Protein AF-A0A2N9LDK6-F1 (afdb_monomer)

Nearest PDB structures (foldseek):
  8har-assembly1_B  TM=2.856E-01  e=2.792E+00  Streptomyces sp. KO-3988
  1y56-assembly1_A  TM=2.013E-01  e=1.823E+00  Pyrococcus horikoshii OT3
  6rja-assembly1_C  TM=2.128E-01  e=5.797E+00  Streptococcus thermophilus LMD-9

Organism: NCBI:txid2043161

pLDDT: mean 90.01, std 16.66, range [31.41, 98.69]

InterPro domains:
  IPR024385 Domain of unknown function DUF3854 [PF12965] (132-214)
  IPR034154 Archaeal primase DnaG/twinkle-like, TOPRIM domain [cd01029] (130-208)

Structure (mmCIF, N/CA/C/O backbone):
data_AF-A0A2N9LDK6-F1
#
_entry.id   AF-A0A2N9LDK6-F1
#
loop_
_atom_site.group_PDB
_atom_site.id
_atom_site.type_symbol
_atom_site.label_atom_id
_atom_site.label_alt_id
_atom_site.label_comp_id
_atom_site.label_asym_id
_atom_site.label_entity_id
_atom_site.label_seq_id
_atom_site.pdbx_PDB_ins_code
_atom_site.Cartn_x
_atom_site.Cartn_y
_atom_site.Cartn_z
_atom_site.occupancy
_atom_site.B_iso_or_equiv
_atom_site.auth_seq_id
_atom_site.auth_comp_id
_atom_site.auth_asym_id
_atom_site.auth_atom_id
_atom_site.pdbx_PDB_model_num
ATOM 1 N N . MET A 1 1 ? 17.780 41.758 16.460 1.00 37.72 1 MET A N 1
ATOM 2 C CA . MET A 1 1 ? 16.776 40.902 17.123 1.00 37.72 1 MET A CA 1
ATOM 3 C C . MET A 1 1 ? 16.035 40.188 16.015 1.00 37.72 1 MET A C 1
ATOM 5 O O . MET A 1 1 ? 15.252 40.820 15.323 1.00 37.72 1 MET A O 1
ATOM 9 N N . THR A 1 2 ? 16.383 38.930 15.770 1.00 32.25 2 THR A N 1
ATOM 10 C CA . THR A 1 2 ? 15.867 38.157 14.637 1.00 32.25 2 THR A CA 1
ATOM 11 C C . THR A 1 2 ? 15.507 36.786 15.189 1.00 32.25 2 THR A C 1
ATOM 13 O O . THR A 1 2 ? 16.380 35.974 15.485 1.00 32.25 2 THR A O 1
ATOM 16 N N . THR A 1 3 ? 14.222 36.585 15.457 1.00 35.22 3 THR A N 1
ATOM 17 C CA . THR A 1 3 ? 13.638 35.328 15.925 1.00 35.22 3 THR A CA 1
ATOM 18 C C . THR A 1 3 ? 13.518 34.379 14.739 1.00 35.22 3 THR A C 1
ATOM 20 O O . THR A 1 3 ? 12.607 34.509 13.928 1.00 35.22 3 THR A O 1
ATOM 23 N N . GLY A 1 4 ? 14.468 33.453 14.614 1.00 32.66 4 GLY A N 1
ATOM 24 C CA . GLY A 1 4 ? 14.336 32.293 13.739 1.00 32.66 4 GLY A CA 1
ATOM 25 C C . GLY A 1 4 ? 13.512 31.219 14.441 1.00 32.66 4 GLY A C 1
ATOM 26 O O . GLY A 1 4 ? 13.947 30.670 15.453 1.00 32.66 4 GLY A O 1
ATOM 27 N N . GLU A 1 5 ? 12.328 30.925 13.907 1.00 39.16 5 GLU A N 1
ATOM 28 C CA . GLU A 1 5 ? 11.547 29.736 14.244 1.00 39.16 5 GLU A CA 1
ATOM 29 C C . GLU A 1 5 ? 12.314 28.485 13.804 1.00 39.16 5 GLU A C 1
ATOM 31 O O . GLU A 1 5 ? 12.210 28.005 12.678 1.00 39.16 5 GLU A O 1
ATOM 36 N N . GLN A 1 6 ? 13.117 27.939 14.713 1.00 36.94 6 GLN A N 1
ATOM 37 C CA . GLN A 1 6 ? 13.571 26.562 14.607 1.00 36.94 6 GLN A CA 1
ATOM 38 C C . GLN A 1 6 ? 12.411 25.653 15.008 1.00 36.94 6 GLN A C 1
ATOM 40 O O . GLN A 1 6 ? 12.122 25.461 16.192 1.00 36.94 6 GLN A O 1
ATOM 45 N N . GLN A 1 7 ? 11.757 25.077 14.000 1.00 36.47 7 GLN A N 1
ATOM 46 C CA . GLN A 1 7 ? 10.940 23.876 14.133 1.00 36.47 7 GLN A CA 1
ATOM 47 C C . GLN A 1 7 ? 11.765 22.814 14.872 1.00 36.47 7 GLN A C 1
ATOM 49 O O . GLN A 1 7 ? 12.668 22.185 14.315 1.00 36.47 7 GLN A O 1
ATOM 54 N N . ARG A 1 8 ? 11.483 22.649 16.169 1.00 31.94 8 ARG A N 1
ATOM 55 C CA . ARG A 1 8 ? 12.055 21.590 16.999 1.00 31.94 8 ARG A CA 1
ATOM 56 C C . ARG A 1 8 ? 11.583 20.250 16.442 1.00 31.94 8 ARG A C 1
ATOM 58 O O . ARG A 1 8 ? 10.492 19.788 16.769 1.00 31.94 8 ARG A O 1
ATOM 65 N N . ARG A 1 9 ? 12.418 19.615 15.617 1.00 36.25 9 ARG A N 1
ATOM 66 C CA . ARG A 1 9 ? 12.364 18.166 15.400 1.00 36.25 9 ARG A CA 1
ATOM 67 C C . ARG A 1 9 ? 12.480 17.517 16.777 1.00 36.25 9 ARG A C 1
ATOM 69 O O . ARG A 1 9 ? 13.499 17.679 17.447 1.00 36.25 9 ARG A O 1
ATOM 76 N N . ARG A 1 10 ? 11.409 16.864 17.234 1.00 33.53 10 ARG A N 1
ATOM 77 C CA . ARG A 1 10 ? 11.434 16.093 18.479 1.00 33.53 10 ARG A CA 1
ATOM 78 C C . ARG A 1 10 ? 12.504 15.010 18.351 1.00 33.53 10 ARG A C 1
ATOM 80 O O . ARG A 1 10 ? 12.519 14.256 17.383 1.00 33.53 10 ARG A O 1
ATOM 87 N N . SER A 1 11 ? 13.398 14.983 19.331 1.00 31.41 11 SER A N 1
ATOM 88 C CA . SER A 1 11 ? 14.354 13.913 19.578 1.00 31.41 11 SER A CA 1
ATOM 89 C C . SER A 1 11 ? 13.595 12.621 19.874 1.00 31.41 11 SER A C 1
ATOM 91 O O . SER A 1 11 ? 12.802 12.568 20.812 1.00 31.41 11 SER A O 1
ATOM 93 N N . SER A 1 12 ? 13.826 11.596 19.060 1.00 41.22 12 SER A N 1
ATOM 94 C CA . SER A 1 12 ? 13.291 10.248 19.220 1.00 41.22 12 SER A CA 1
ATOM 95 C C . SER A 1 12 ? 14.002 9.526 20.369 1.00 41.22 12 SER A C 1
ATOM 97 O O . SER A 1 12 ? 15.056 8.920 20.176 1.00 41.22 12 SER A O 1
ATOM 99 N N . SER A 1 13 ? 13.430 9.591 21.564 1.00 37.22 13 SER A N 1
ATOM 100 C CA . SER A 1 13 ? 13.757 8.703 22.679 1.00 37.22 13 SER A CA 1
ATOM 101 C C . SER A 1 13 ? 12.447 8.224 23.296 1.00 37.22 13 SER A C 1
ATOM 103 O O . SER A 1 13 ? 11.803 9.001 23.992 1.00 37.22 13 SER A O 1
ATOM 105 N N . ASP A 1 14 ? 12.027 7.014 22.913 1.00 33.81 14 ASP A N 1
ATOM 106 C CA . ASP A 1 14 ? 11.366 5.990 23.745 1.00 33.81 14 ASP A CA 1
ATOM 107 C C . ASP A 1 14 ? 10.571 5.018 22.857 1.00 33.81 14 ASP A C 1
ATOM 109 O O . ASP A 1 14 ? 9.445 5.294 22.464 1.00 33.81 14 ASP A O 1
ATOM 113 N N . ASN A 1 15 ? 11.207 3.873 22.565 1.00 37.84 15 ASN A N 1
ATOM 114 C CA . ASN A 1 15 ? 10.729 2.700 21.816 1.00 37.84 15 ASN A CA 1
ATOM 115 C C . ASN A 1 15 ? 10.233 2.955 20.371 1.00 37.84 15 ASN A C 1
ATOM 117 O O . ASN A 1 15 ? 9.310 3.740 20.169 1.00 37.84 15 ASN A O 1
ATOM 121 N N . PRO A 1 16 ? 10.749 2.256 19.333 1.00 47.50 16 PRO A N 1
ATOM 122 C CA . PRO A 1 16 ? 10.041 2.239 18.057 1.00 47.50 16 PRO A CA 1
ATOM 123 C C . PRO A 1 16 ? 8.640 1.690 18.339 1.00 47.50 16 PRO A C 1
ATOM 125 O O . PRO A 1 16 ? 8.511 0.603 18.910 1.00 47.50 16 PRO A O 1
ATOM 128 N N . ALA A 1 17 ? 7.608 2.485 18.042 1.00 64.12 17 ALA A N 1
ATOM 129 C CA . ALA A 1 17 ? 6.222 2.099 18.260 1.00 64.12 17 ALA A CA 1
ATOM 130 C C . ALA A 1 17 ? 6.034 0.691 17.681 1.00 64.12 17 ALA A C 1
ATOM 132 O O . ALA A 1 17 ? 6.236 0.468 16.492 1.00 64.12 17 ALA A O 1
ATOM 133 N N . SER A 1 18 ? 5.765 -0.286 18.542 1.00 86.38 18 SER A N 1
ATOM 134 C CA . SER A 1 18 ? 5.687 -1.692 18.157 1.00 86.38 18 SER A CA 1
ATOM 135 C C . SER A 1 18 ? 4.232 -2.139 18.122 1.00 86.38 18 SER A C 1
ATOM 137 O O . SER A 1 18 ? 3.329 -1.522 18.704 1.00 86.38 18 SER A O 1
ATOM 139 N N . LEU A 1 19 ? 3.958 -3.216 17.390 1.00 94.81 19 LEU A N 1
ATOM 140 C CA . LEU A 1 19 ? 2.640 -3.833 17.445 1.00 94.81 19 LEU A CA 1
ATOM 141 C C . LEU A 1 19 ? 2.396 -4.435 18.829 1.00 94.81 19 LEU A C 1
ATOM 143 O O . LEU A 1 19 ? 3.242 -5.145 19.372 1.00 94.81 19 LEU A O 1
ATOM 147 N N . SER A 1 20 ? 1.198 -4.201 19.362 1.00 96.38 20 SER A N 1
ATOM 148 C CA . SER A 1 20 ? 0.697 -4.912 20.528 1.00 96.38 20 SER A CA 1
ATOM 149 C C . SER A 1 20 ? 0.618 -6.408 20.199 1.00 96.38 20 SER A C 1
ATOM 151 O O . SER A 1 20 ? 0.458 -6.771 19.026 1.00 96.38 20 SER A O 1
ATOM 153 N N . PRO A 1 21 ? 0.662 -7.305 21.200 1.00 96.94 21 PRO A N 1
ATOM 154 C CA . PRO A 1 21 ? 0.525 -8.739 20.951 1.00 96.94 21 PRO A CA 1
ATOM 155 C C . PRO A 1 21 ? -0.747 -9.095 20.166 1.00 96.94 21 PRO A C 1
ATOM 157 O O . PRO A 1 21 ? -0.708 -9.951 19.286 1.00 96.94 21 PRO A O 1
ATOM 160 N N . ALA A 1 22 ? -1.859 -8.398 20.427 1.00 97.06 22 ALA A N 1
ATOM 161 C CA . ALA A 1 22 ? -3.121 -8.602 19.719 1.00 97.06 22 ALA A CA 1
ATOM 162 C C . ALA A 1 22 ? -3.039 -8.176 18.244 1.00 97.06 22 ALA A C 1
ATOM 164 O O . ALA A 1 22 ? -3.462 -8.927 17.364 1.00 97.06 22 ALA A O 1
ATOM 165 N N . HIS A 1 23 ? -2.451 -7.010 17.954 1.00 98.12 23 HIS A N 1
ATOM 166 C CA . HIS A 1 23 ? -2.268 -6.555 16.576 1.00 98.12 23 HIS A CA 1
ATOM 167 C C . HIS A 1 23 ? -1.278 -7.432 15.809 1.00 98.12 23 HIS A C 1
ATOM 169 O O . HIS A 1 23 ? -1.531 -7.765 14.654 1.00 98.12 23 HIS A O 1
ATOM 175 N N . ARG A 1 24 ? -0.179 -7.859 16.443 1.00 97.81 24 ARG A N 1
ATOM 176 C CA . ARG A 1 24 ? 0.776 -8.789 15.824 1.00 97.81 24 ARG A CA 1
ATOM 177 C C . ARG A 1 24 ? 0.111 -10.124 15.503 1.00 97.81 24 ARG A C 1
ATOM 179 O O . ARG A 1 24 ? 0.232 -10.606 14.382 1.00 97.81 24 ARG A O 1
ATOM 186 N N . LYS A 1 25 ? -0.667 -10.675 16.441 1.00 97.75 25 LYS A N 1
ATOM 187 C CA . LYS A 1 25 ? -1.461 -11.889 16.213 1.00 97.75 25 LYS A CA 1
ATOM 188 C C . LYS A 1 25 ? -2.423 -11.724 15.035 1.00 97.75 25 LYS A C 1
ATOM 190 O O . LYS A 1 25 ? -2.488 -12.610 14.193 1.00 97.75 25 LYS A O 1
ATOM 195 N N . LEU A 1 26 ? -3.117 -10.586 14.930 1.00 97.31 26 LEU A N 1
ATOM 196 C CA . LEU A 1 26 ? -3.977 -10.288 13.780 1.00 97.31 26 LEU A CA 1
ATOM 197 C C . LEU A 1 26 ? -3.181 -10.293 12.463 1.00 97.31 26 LEU A C 1
ATOM 199 O O . LEU A 1 26 ? -3.609 -10.919 11.496 1.00 97.31 26 LEU A O 1
ATOM 203 N N . MET A 1 27 ? -2.028 -9.621 12.421 1.00 97.94 27 MET A N 1
ATOM 204 C CA . MET A 1 27 ? -1.183 -9.557 11.222 1.00 97.94 27 MET A CA 1
ATOM 205 C C . MET A 1 27 ? -0.668 -10.936 10.793 1.00 97.94 27 MET A C 1
ATOM 207 O O . MET A 1 27 ? -0.706 -11.262 9.605 1.00 97.94 27 MET A O 1
ATOM 211 N N . ASN A 1 28 ? -0.279 -11.766 11.759 1.00 97.94 28 ASN A N 1
ATOM 212 C CA . ASN A 1 28 ? 0.207 -13.119 11.512 1.00 97.94 28 ASN A CA 1
ATOM 213 C C . ASN A 1 28 ? -0.923 -14.083 11.113 1.00 97.94 28 ASN A C 1
ATOM 215 O O . ASN A 1 28 ? -0.875 -14.695 10.051 1.00 97.94 28 ASN A O 1
ATOM 219 N N . GLU A 1 29 ? -1.962 -14.220 11.938 1.00 97.69 29 GLU A N 1
ATOM 220 C CA . GLU A 1 29 ? -2.968 -15.279 11.777 1.00 97.69 29 GLU A CA 1
ATOM 221 C C . GLU A 1 29 ? -4.052 -14.940 10.754 1.00 97.69 29 GLU A C 1
ATOM 223 O O . GLU A 1 29 ? -4.517 -15.823 10.038 1.00 97.69 29 GLU A O 1
ATOM 228 N N . HIS A 1 30 ? -4.473 -13.673 10.674 1.00 96.56 30 HIS A N 1
ATOM 229 C CA . HIS A 1 30 ? -5.549 -13.280 9.763 1.00 96.56 30 HIS A CA 1
ATOM 230 C C . HIS A 1 30 ? -5.024 -12.874 8.386 1.00 96.56 30 HIS A C 1
ATOM 232 O O . HIS A 1 30 ? -5.623 -13.240 7.377 1.00 96.56 30 HIS A O 1
ATOM 238 N N . TYR A 1 31 ? -3.916 -12.128 8.331 1.00 96.38 31 TYR A N 1
ATOM 239 C CA . TYR A 1 31 ? -3.339 -11.680 7.058 1.00 96.38 31 TYR A CA 1
ATOM 240 C C . TYR A 1 31 ? -2.202 -12.573 6.545 1.00 96.38 31 TYR A C 1
ATOM 242 O O . TYR A 1 31 ? -1.796 -12.431 5.392 1.00 96.38 31 TYR A O 1
ATOM 250 N N . GLY A 1 32 ? -1.705 -13.515 7.352 1.00 97.56 32 GLY A N 1
ATOM 251 C CA . GLY A 1 32 ? -0.670 -14.457 6.921 1.00 97.56 32 GLY A CA 1
ATOM 252 C C . GLY A 1 32 ? 0.687 -13.800 6.656 1.00 97.56 32 GLY A C 1
ATOM 253 O O . GLY A 1 32 ? 1.460 -14.312 5.837 1.00 97.56 32 GLY A O 1
ATOM 254 N N . LEU A 1 33 ? 0.958 -12.652 7.280 1.00 98.25 33 LEU A N 1
ATOM 255 C CA . LEU A 1 33 ? 2.260 -11.993 7.212 1.00 98.25 33 LEU A CA 1
ATOM 256 C C . LEU A 1 33 ? 3.211 -12.647 8.217 1.00 98.25 33 LEU A C 1
ATOM 258 O O . LEU A 1 33 ? 2.785 -13.115 9.262 1.00 98.25 33 LEU A O 1
ATOM 262 N N . SER A 1 34 ? 4.492 -12.725 7.882 1.00 98.12 34 SER A N 1
ATOM 263 C CA . SER A 1 34 ? 5.535 -13.177 8.803 1.00 98.12 34 SER A CA 1
ATOM 264 C C . SER A 1 34 ? 5.993 -12.028 9.696 1.00 98.12 34 SER A C 1
ATOM 266 O O . SER A 1 34 ? 5.928 -10.865 9.287 1.00 98.12 34 SER A O 1
ATOM 268 N N . ASP A 1 35 ? 6.554 -12.344 10.865 1.00 97.00 35 ASP A N 1
ATOM 269 C CA . ASP A 1 35 ? 7.147 -11.324 11.737 1.00 97.00 35 ASP A CA 1
ATOM 270 C C . ASP A 1 35 ? 8.223 -10.510 11.003 1.00 97.00 35 ASP A C 1
ATOM 272 O O . ASP A 1 35 ? 8.248 -9.289 11.115 1.00 97.00 35 ASP A O 1
ATOM 276 N N . GLN A 1 36 ? 9.039 -11.152 10.157 1.00 96.69 36 GLN A N 1
ATOM 277 C CA . GLN A 1 36 ? 10.040 -10.453 9.349 1.00 96.69 36 GLN A CA 1
ATOM 278 C C . GLN A 1 36 ? 9.410 -9.433 8.387 1.00 96.69 36 GLN A C 1
ATOM 280 O O . GLN A 1 36 ? 9.936 -8.328 8.252 1.00 96.69 36 GLN A O 1
ATOM 285 N N . THR A 1 37 ? 8.314 -9.785 7.711 1.00 97.50 37 THR A N 1
ATOM 286 C CA . THR A 1 37 ? 7.599 -8.864 6.810 1.00 97.50 37 THR A CA 1
ATOM 287 C C . THR A 1 37 ? 7.006 -7.699 7.590 1.00 97.50 37 THR A C 1
ATOM 289 O O . THR A 1 37 ? 7.209 -6.547 7.219 1.00 97.50 37 THR A O 1
ATOM 292 N N . ILE A 1 38 ? 6.337 -7.985 8.707 1.00 97.38 38 ILE A N 1
ATOM 293 C CA . ILE A 1 38 ? 5.728 -6.975 9.581 1.00 97.38 38 ILE A CA 1
ATOM 294 C C . ILE A 1 38 ? 6.779 -5.983 10.092 1.00 97.38 38 ILE A C 1
ATOM 296 O O . ILE A 1 38 ? 6.578 -4.769 10.015 1.00 97.38 38 ILE A O 1
ATOM 300 N N . ASP A 1 39 ? 7.906 -6.498 10.582 1.00 95.62 39 ASP A N 1
ATOM 301 C CA . ASP A 1 39 ? 8.974 -5.686 11.158 1.00 95.62 39 ASP A CA 1
ATOM 302 C C . ASP A 1 39 ? 9.688 -4.856 10.077 1.00 95.62 39 ASP A C 1
ATOM 304 O O . ASP A 1 39 ? 10.005 -3.690 10.306 1.00 95.62 39 ASP A O 1
ATOM 308 N N . ARG A 1 40 ? 9.893 -5.410 8.870 1.00 94.94 40 ARG A N 1
ATOM 309 C CA . ARG A 1 40 ? 10.466 -4.670 7.727 1.00 94.94 40 ARG A CA 1
ATOM 310 C C . ARG A 1 40 ? 9.533 -3.596 7.180 1.00 94.94 40 ARG A C 1
ATOM 312 O O . ARG A 1 40 ? 10.014 -2.552 6.737 1.00 94.94 40 ARG A O 1
ATOM 319 N N . TRP A 1 41 ? 8.229 -3.857 7.173 1.00 96.62 41 TRP A N 1
ATOM 320 C CA . TRP A 1 41 ? 7.226 -2.879 6.766 1.00 96.62 41 TRP A CA 1
ATOM 321 C C . TRP A 1 41 ? 7.131 -1.737 7.791 1.00 96.62 41 TRP A C 1
ATOM 323 O O . TRP A 1 41 ? 6.987 -0.572 7.416 1.00 96.62 41 TRP A O 1
ATOM 333 N N . GLY A 1 42 ? 7.297 -2.052 9.078 1.00 96.19 42 GLY A N 1
ATOM 334 C CA . GLY A 1 42 ? 7.305 -1.070 10.162 1.00 96.19 42 GLY A CA 1
ATOM 335 C C . GLY A 1 42 ? 5.910 -0.750 10.697 1.00 96.19 42 GLY A C 1
ATOM 336 O O . GLY A 1 42 ? 5.651 0.378 11.115 1.00 96.19 42 GLY A O 1
ATOM 337 N N . CYS A 1 43 ? 4.984 -1.712 10.655 1.00 97.44 43 CYS A N 1
ATOM 338 C CA . CYS A 1 43 ? 3.652 -1.539 11.234 1.00 97.44 43 CYS A CA 1
ATOM 339 C C . CYS A 1 43 ? 3.723 -1.307 12.748 1.00 97.44 43 CYS A C 1
ATOM 341 O O . CYS A 1 43 ? 4.522 -1.932 13.446 1.00 97.44 43 CYS A O 1
ATOM 343 N N . PHE A 1 44 ? 2.822 -0.475 13.274 1.00 97.69 44 PHE A N 1
ATOM 344 C CA . PHE A 1 44 ? 2.767 -0.176 14.705 1.00 97.69 44 PHE A CA 1
ATOM 345 C C . PHE A 1 44 ? 1.341 0.033 15.214 1.00 97.69 44 PHE A C 1
ATOM 347 O O . PHE A 1 44 ? 0.410 0.265 14.440 1.00 97.69 44 PHE A O 1
ATOM 354 N N . SER A 1 45 ? 1.162 -0.088 16.533 1.00 98.19 45 SER A N 1
ATOM 355 C CA . SER A 1 45 ? -0.126 0.199 17.176 1.00 98.19 45 SER A CA 1
ATOM 356 C C . SER A 1 45 ? -0.272 1.691 17.399 1.00 98.19 45 SER A C 1
ATOM 358 O O . SER A 1 45 ? 0.619 2.315 17.964 1.00 98.19 45 SER A O 1
ATOM 360 N N . VAL A 1 46 ? -1.410 2.236 17.001 1.00 97.75 46 VAL A N 1
ATOM 361 C CA . VAL A 1 46 ? -1.682 3.671 17.025 1.00 97.75 46 VAL A CA 1
ATOM 362 C C . VAL A 1 46 ? -2.396 4.052 18.316 1.00 97.75 46 VAL A C 1
ATOM 364 O O . VAL A 1 46 ? -3.431 3.469 18.658 1.00 97.75 46 VAL A O 1
ATOM 367 N N . SER A 1 47 ? -1.851 5.050 19.006 1.00 96.19 47 SER A N 1
ATOM 368 C CA . SER A 1 47 ? -2.488 5.755 20.119 1.00 96.19 47 SER A CA 1
ATOM 369 C C . SER A 1 47 ? -3.321 6.948 19.631 1.00 96.19 47 SER A C 1
ATOM 371 O O . SER A 1 47 ? -3.257 7.353 18.469 1.00 96.19 47 SER A O 1
ATOM 373 N N . GLN A 1 48 ? -4.111 7.553 20.523 1.00 96.44 48 GLN A N 1
ATOM 374 C CA . GLN A 1 48 ? -4.869 8.757 20.171 1.00 96.44 48 GLN A CA 1
ATOM 375 C C . GLN A 1 48 ? -3.952 9.965 19.894 1.00 96.44 48 GLN A C 1
ATOM 377 O O . GLN A 1 48 ? -4.284 10.815 19.060 1.00 96.44 48 GLN A O 1
ATOM 382 N N . ASP A 1 49 ? -2.789 10.021 20.547 1.00 96.19 49 ASP A N 1
ATOM 383 C CA . ASP A 1 49 ? -1.782 11.058 20.316 1.00 96.19 49 ASP A CA 1
ATOM 384 C C . ASP A 1 49 ? -1.181 10.929 18.914 1.00 96.19 49 ASP A C 1
ATOM 386 O O . ASP A 1 49 ? -1.065 11.932 18.213 1.00 96.19 49 ASP A O 1
ATOM 390 N N . ASP A 1 50 ? -0.908 9.705 18.449 1.00 96.38 50 ASP A N 1
ATOM 391 C CA . ASP A 1 50 ? -0.431 9.459 17.082 1.00 96.38 50 ASP A CA 1
ATOM 392 C C . ASP A 1 50 ? -1.428 9.971 16.035 1.00 96.38 50 ASP A C 1
ATOM 394 O O . ASP A 1 50 ? -1.033 10.648 15.084 1.00 96.38 50 ASP A O 1
ATOM 398 N N . LEU A 1 51 ? -2.727 9.701 16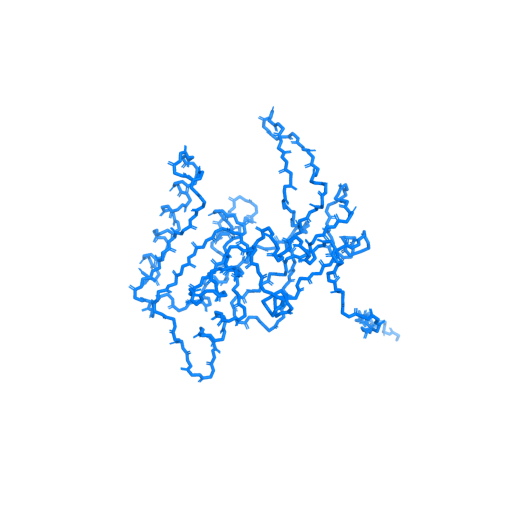.216 1.00 97.31 51 LEU A N 1
ATOM 399 C CA . LEU A 1 51 ? -3.782 10.201 15.323 1.00 97.31 51 LEU A CA 1
ATOM 400 C C . LEU A 1 51 ? -3.812 11.733 15.290 1.00 97.31 51 LEU A C 1
ATOM 402 O O . LEU A 1 51 ? -3.906 12.335 14.218 1.00 97.31 51 LEU A O 1
ATOM 406 N N . THR A 1 52 ? -3.700 12.361 16.461 1.00 95.94 52 THR A N 1
ATOM 407 C CA . THR A 1 52 ? -3.733 13.821 16.604 1.00 95.94 52 THR A CA 1
ATOM 408 C C . THR A 1 52 ? -2.497 14.463 15.970 1.00 95.94 52 THR A C 1
ATOM 410 O O . THR A 1 52 ? -2.621 15.396 15.176 1.00 95.94 52 THR A O 1
ATOM 413 N N . CYS A 1 53 ? -1.303 13.933 16.249 1.00 95.44 53 CYS A N 1
ATOM 414 C CA . CYS A 1 53 ? -0.038 14.416 15.691 1.00 95.44 53 CYS A CA 1
ATOM 415 C C . CYS A 1 53 ? 0.072 14.221 14.172 1.00 95.44 53 CYS A C 1
ATOM 417 O O . CYS A 1 53 ? 0.792 14.976 13.524 1.00 95.44 53 CYS A O 1
ATOM 419 N N . ASN A 1 54 ? -0.648 13.250 13.604 1.00 96.12 54 ASN A N 1
ATOM 420 C CA . ASN A 1 54 ? -0.668 12.975 12.166 1.00 96.12 54 ASN A CA 1
ATOM 421 C C . ASN A 1 54 ? -1.920 13.523 11.457 1.00 96.12 54 ASN A C 1
ATOM 423 O O . ASN A 1 54 ? -2.216 13.106 10.342 1.00 96.12 54 ASN A O 1
ATOM 427 N N . ASN A 1 55 ? -2.646 14.471 12.064 1.00 96.88 55 ASN A N 1
ATOM 428 C CA . ASN A 1 55 ? -3.763 15.188 11.432 1.00 96.88 55 ASN A CA 1
ATOM 429 C C . ASN A 1 55 ? -4.915 14.282 10.939 1.00 96.88 55 ASN A C 1
ATOM 431 O O . ASN A 1 55 ? -5.519 14.523 9.888 1.00 96.88 55 ASN A O 1
ATOM 435 N N . PHE A 1 56 ? -5.238 13.221 11.681 1.00 97.38 56 PHE A N 1
ATOM 436 C CA . PHE A 1 56 ? -6.452 12.443 11.425 1.00 97.38 56 PHE A CA 1
ATOM 437 C C . PHE A 1 56 ? -7.705 13.226 11.833 1.00 97.38 56 PHE A C 1
ATOM 439 O O . PHE A 1 56 ? -7.671 14.089 12.710 1.00 97.38 56 PHE A O 1
ATOM 446 N N . ALA A 1 57 ? -8.825 12.940 11.166 1.00 94.00 57 ALA A N 1
ATOM 447 C CA . ALA A 1 57 ? -10.056 13.695 11.363 1.00 94.00 57 ALA A CA 1
ATOM 448 C C . ALA A 1 57 ? -10.586 13.594 12.808 1.00 94.00 57 ALA A C 1
ATOM 450 O O . ALA A 1 57 ? -10.505 12.525 13.425 1.00 94.00 57 ALA A O 1
ATOM 451 N N . PRO A 1 58 ? -11.216 14.660 13.338 1.00 89.38 58 PRO A N 1
ATOM 452 C CA . PRO A 1 58 ? -11.944 14.577 14.598 1.00 89.38 58 PRO A CA 1
ATOM 453 C C . PRO A 1 58 ? -12.980 13.442 14.555 1.00 89.38 58 PRO A C 1
ATOM 455 O O . PRO A 1 58 ? -13.787 13.353 13.629 1.00 89.38 58 PRO A O 1
ATOM 458 N N . GLY A 1 59 ? -12.945 12.556 15.552 1.00 90.31 59 GLY A N 1
ATOM 459 C CA . GLY A 1 59 ? -13.821 11.380 15.634 1.00 90.31 59 GLY A CA 1
ATOM 460 C C . GLY A 1 59 ? -13.197 10.067 15.151 1.00 90.31 59 GLY A C 1
ATOM 461 O O . GLY A 1 59 ? -13.812 9.020 15.343 1.00 90.31 59 GLY A O 1
ATOM 462 N N . VAL A 1 60 ? -11.985 10.090 14.589 1.00 95.69 60 VAL A N 1
ATOM 463 C CA . VAL A 1 60 ? -11.164 8.877 14.437 1.00 95.69 60 VAL A CA 1
ATOM 464 C C . VAL A 1 60 ? -10.601 8.500 15.807 1.00 95.69 60 VAL A C 1
ATOM 466 O O . VAL A 1 60 ? -10.044 9.350 16.505 1.00 95.69 60 VAL A O 1
ATOM 469 N N . GLN A 1 61 ? -10.799 7.245 16.211 1.00 96.81 61 GLN A N 1
ATOM 470 C CA . GLN A 1 61 ? -10.488 6.765 17.558 1.00 96.81 61 GLN A CA 1
ATOM 471 C C . GLN A 1 61 ? -9.498 5.607 17.513 1.00 96.81 61 GLN A C 1
ATOM 473 O O . GLN A 1 61 ? -9.697 4.655 16.758 1.00 96.81 61 GLN A O 1
ATOM 478 N N . ALA A 1 62 ? -8.481 5.690 18.369 1.00 96.88 62 ALA A N 1
ATOM 479 C CA . ALA A 1 62 ? -7.616 4.576 18.733 1.00 96.88 62 ALA A CA 1
ATOM 480 C C . ALA A 1 62 ? -8.375 3.537 19.598 1.00 96.88 62 ALA A C 1
ATOM 482 O O . ALA A 1 62 ? -9.409 3.867 20.186 1.00 96.88 62 ALA A O 1
ATOM 483 N N . PRO A 1 63 ? -7.871 2.296 19.740 1.00 97.56 63 PRO A N 1
ATOM 484 C CA . PRO A 1 63 ? -6.666 1.738 19.126 1.00 97.56 63 PRO A CA 1
ATOM 485 C C . PRO A 1 63 ? -6.873 1.247 17.687 1.00 97.56 63 PRO A C 1
ATOM 487 O O . PRO A 1 63 ? -7.988 1.063 17.198 1.00 97.56 63 PRO A O 1
ATOM 490 N N . GLY A 1 64 ? -5.757 1.051 16.990 1.00 97.88 64 GLY A N 1
ATOM 491 C CA . GLY A 1 64 ? -5.710 0.326 15.723 1.00 97.88 64 GLY A CA 1
ATOM 492 C C . GLY A 1 64 ? -4.283 0.185 15.206 1.00 97.88 64 GLY A C 1
ATOM 493 O O . GLY A 1 64 ? -3.322 0.399 15.947 1.00 97.88 64 GLY A O 1
ATOM 494 N N . ILE A 1 65 ? -4.146 -0.135 13.922 1.00 98.50 65 ILE A N 1
ATOM 495 C CA . ILE A 1 65 ? -2.859 -0.423 13.279 1.00 98.50 65 ILE A CA 1
ATOM 496 C C . ILE A 1 65 ? -2.525 0.663 12.257 1.00 98.50 65 ILE A C 1
ATOM 498 O O . ILE A 1 65 ? -3.340 0.975 11.385 1.00 98.50 65 ILE A O 1
ATOM 502 N N . ALA A 1 66 ? -1.312 1.205 12.335 1.00 98.31 66 ALA A N 1
ATOM 503 C CA . ALA A 1 66 ? -0.712 1.988 11.266 1.00 98.31 66 ALA A CA 1
ATOM 504 C C . ALA A 1 66 ? -0.088 1.051 10.232 1.00 98.31 66 ALA A C 1
ATOM 506 O O . ALA A 1 66 ? 0.706 0.169 10.569 1.00 98.31 66 ALA A O 1
ATOM 507 N N . LEU A 1 67 ? -0.443 1.270 8.969 1.00 98.19 67 LEU A N 1
ATOM 508 C CA . LEU A 1 67 ? 0.113 0.594 7.804 1.00 98.19 67 LEU A CA 1
ATOM 509 C C . LEU A 1 67 ? 0.955 1.623 7.032 1.00 98.19 67 LEU A C 1
ATOM 511 O O . LEU A 1 67 ? 0.380 2.422 6.285 1.00 98.19 67 LEU A O 1
ATOM 515 N N . PRO A 1 68 ? 2.282 1.679 7.250 1.00 97.94 68 PRO A N 1
ATOM 516 C CA . PRO A 1 68 ? 3.135 2.687 6.632 1.00 97.94 68 PRO A CA 1
ATOM 517 C C . PRO A 1 68 ? 3.067 2.652 5.105 1.00 97.94 68 PRO A C 1
ATOM 519 O O . PRO A 1 68 ? 3.053 1.591 4.478 1.00 97.94 68 PRO A O 1
ATOM 522 N N . ILE A 1 69 ? 3.042 3.825 4.488 1.00 97.94 69 ILE A N 1
ATOM 523 C CA . ILE A 1 69 ? 2.984 3.976 3.038 1.00 97.94 69 ILE A CA 1
ATOM 524 C C . ILE A 1 69 ? 4.393 4.296 2.552 1.00 97.94 69 ILE A C 1
ATOM 526 O O . ILE A 1 69 ? 5.028 5.235 3.033 1.00 97.94 69 ILE A O 1
ATOM 530 N N . LEU A 1 70 ? 4.878 3.474 1.623 1.00 97.88 70 LEU A N 1
ATOM 531 C CA . LEU A 1 70 ? 6.249 3.470 1.124 1.00 97.88 70 LEU A CA 1
ATOM 532 C C . LEU A 1 70 ? 6.228 3.834 -0.368 1.00 97.88 70 LEU A C 1
ATOM 534 O O . LEU A 1 70 ? 6.039 2.938 -1.191 1.00 97.88 70 LEU A O 1
ATOM 538 N N . PRO A 1 71 ? 6.349 5.125 -0.730 1.00 98.00 71 PRO A N 1
ATOM 539 C CA . PRO A 1 71 ? 6.408 5.539 -2.129 1.00 98.00 71 PRO A CA 1
ATOM 540 C C . PRO A 1 71 ? 7.581 4.900 -2.887 1.00 98.00 71 PRO A C 1
ATOM 542 O O . PRO A 1 71 ? 8.594 4.559 -2.268 1.00 98.00 71 PRO A O 1
ATOM 545 N N . PRO A 1 72 ? 7.519 4.798 -4.227 1.00 97.94 72 PRO A N 1
ATOM 546 C CA . PRO A 1 72 ? 8.620 4.271 -5.028 1.00 97.94 72 PRO A CA 1
ATOM 547 C C . PRO A 1 72 ? 9.951 4.976 -4.720 1.00 97.94 72 PRO A C 1
ATOM 549 O O . PRO A 1 72 ? 10.045 6.204 -4.749 1.00 97.94 72 PRO A O 1
ATOM 55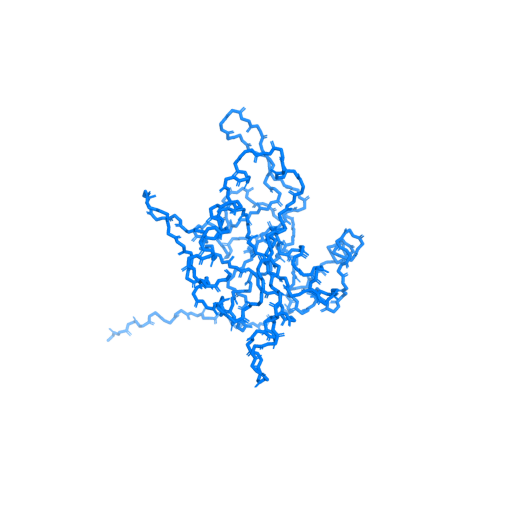2 N N . GLY A 1 73 ? 10.976 4.188 -4.384 1.00 95.00 73 GLY A N 1
ATOM 553 C CA . GLY A 1 73 ? 12.317 4.673 -4.039 1.00 95.00 73 GLY A CA 1
ATOM 554 C C . GLY A 1 73 ? 12.449 5.325 -2.654 1.00 95.00 73 GLY A C 1
ATOM 555 O O . GLY A 1 73 ? 13.555 5.711 -2.267 1.00 95.00 73 GLY A O 1
ATOM 556 N N . ALA A 1 74 ? 11.370 5.440 -1.873 1.00 94.62 74 ALA A N 1
ATOM 557 C CA . ALA A 1 74 ? 11.417 6.101 -0.575 1.00 94.62 74 ALA A CA 1
ATOM 558 C C . ALA A 1 74 ? 12.201 5.273 0.455 1.00 94.62 74 ALA A C 1
ATOM 560 O O . ALA A 1 74 ? 11.990 4.070 0.634 1.00 94.62 74 ALA A O 1
ATOM 561 N N . ARG A 1 75 ? 13.116 5.928 1.180 1.00 91.44 75 ARG A N 1
ATOM 562 C CA . ARG A 1 75 ? 13.849 5.303 2.295 1.00 91.44 75 ARG A CA 1
ATOM 563 C C . ARG A 1 75 ? 13.026 5.247 3.570 1.00 91.44 75 ARG A C 1
ATOM 565 O O . ARG A 1 75 ? 13.162 4.290 4.315 1.00 91.44 75 ARG A O 1
ATOM 572 N N . GLU A 1 76 ? 12.126 6.199 3.760 1.00 93.12 76 GLU A N 1
ATOM 573 C CA . GLU A 1 76 ? 11.239 6.295 4.917 1.00 93.12 76 GLU A CA 1
ATOM 574 C C . GLU A 1 76 ? 9.781 6.302 4.466 1.00 93.12 76 GLU A C 1
ATOM 576 O O . GLU A 1 76 ? 9.480 6.656 3.325 1.00 93.12 76 GLU A O 1
ATOM 581 N N . ALA A 1 77 ? 8.877 5.912 5.364 1.00 94.44 77 ALA A N 1
ATOM 582 C CA . ALA A 1 77 ? 7.450 6.024 5.103 1.00 94.44 77 ALA A CA 1
ATOM 583 C C . ALA A 1 77 ? 7.015 7.495 5.056 1.00 94.44 77 ALA A C 1
ATOM 585 O O . ALA A 1 77 ? 7.465 8.311 5.861 1.00 94.44 77 ALA A O 1
ATOM 586 N N . GLN A 1 78 ? 6.122 7.827 4.123 1.00 93.31 78 GLN A N 1
ATOM 587 C CA . GLN A 1 78 ? 5.646 9.202 3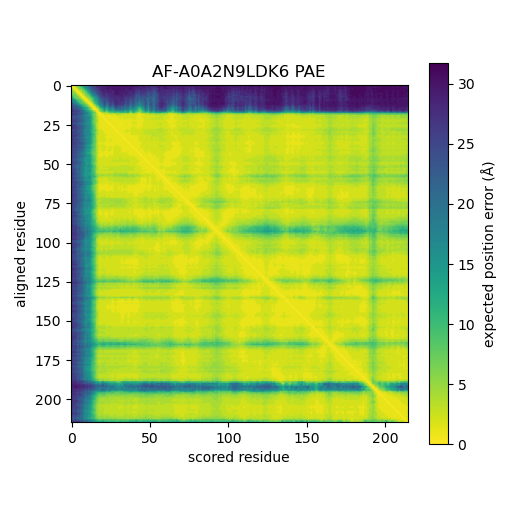.932 1.00 93.31 78 GLN A CA 1
ATOM 588 C C . GLN A 1 78 ? 4.497 9.561 4.887 1.00 93.31 78 GLN A C 1
ATOM 590 O O . GLN A 1 78 ? 4.410 10.685 5.378 1.00 93.31 78 GLN A O 1
ATOM 595 N N . ASN A 1 79 ? 3.600 8.606 5.120 1.00 93.88 79 ASN A N 1
ATOM 596 C CA . ASN A 1 79 ? 2.473 8.641 6.054 1.00 93.88 79 ASN A CA 1
ATOM 597 C C . ASN A 1 79 ? 2.019 7.187 6.308 1.00 93.88 79 ASN A C 1
ATOM 599 O O . ASN A 1 79 ? 2.720 6.242 5.935 1.00 93.88 79 ASN A O 1
ATOM 603 N N . PHE A 1 80 ? 0.874 6.979 6.960 1.00 97.31 80 PHE A N 1
ATOM 604 C CA . PHE A 1 80 ? 0.303 5.644 7.136 1.00 97.31 80 PHE A CA 1
ATOM 605 C C . PHE A 1 80 ? -1.194 5.620 6.847 1.00 97.31 80 PHE A C 1
ATOM 607 O O . PHE A 1 80 ? -1.928 6.557 7.168 1.00 97.31 80 PHE A O 1
ATOM 614 N N . LEU A 1 81 ? -1.643 4.500 6.283 1.00 97.75 81 LEU A N 1
ATOM 615 C CA . LEU A 1 81 ? -3.052 4.148 6.232 1.00 97.75 81 LEU A CA 1
ATOM 616 C C . LEU A 1 81 ? -3.434 3.580 7.600 1.00 97.75 81 LEU A C 1
ATOM 618 O O . LEU A 1 81 ? -2.829 2.616 8.075 1.00 97.75 81 LEU A O 1
ATOM 622 N N . TYR A 1 82 ? -4.428 4.169 8.249 1.00 98.31 82 TYR A N 1
ATOM 623 C CA . TYR A 1 82 ? -4.873 3.730 9.563 1.00 98.31 82 TYR A CA 1
ATOM 624 C C . TYR A 1 82 ? -5.986 2.693 9.450 1.00 98.31 82 TYR A C 1
ATOM 626 O O . TYR A 1 82 ? -6.975 2.910 8.750 1.00 98.31 82 TYR A O 1
ATOM 634 N N . ARG A 1 83 ? -5.853 1.578 10.170 1.00 97.81 83 ARG A N 1
ATOM 635 C CA . ARG A 1 83 ? -6.902 0.569 10.335 1.00 97.81 83 ARG A CA 1
ATOM 636 C C . ARG A 1 83 ? -7.365 0.543 11.800 1.00 97.81 83 ARG A C 1
ATOM 638 O O . ARG A 1 83 ? -6.704 -0.119 12.604 1.00 97.81 83 ARG A O 1
ATOM 645 N N . PRO A 1 84 ? -8.482 1.197 12.159 1.00 97.81 84 PRO A N 1
ATOM 646 C CA . PRO A 1 84 ? -9.021 1.127 13.515 1.00 97.81 84 PRO A CA 1
ATOM 647 C C . PRO A 1 84 ? -9.451 -0.294 13.887 1.00 97.81 84 PRO A C 1
ATOM 649 O O . PRO A 1 84 ? -9.930 -1.054 13.038 1.00 97.81 84 PRO A O 1
ATOM 652 N N . ASP A 1 85 ? -9.338 -0.636 15.170 1.00 97.44 85 ASP A N 1
ATOM 653 C CA . ASP A 1 85 ? -9.904 -1.881 15.704 1.00 97.44 85 ASP A CA 1
ATOM 654 C C . ASP A 1 85 ? -11.429 -1.856 15.651 1.00 97.44 85 ASP A C 1
ATOM 656 O O . ASP A 1 85 ? -12.066 -2.855 15.318 1.00 97.44 85 ASP A O 1
ATOM 660 N N . ASN A 1 86 ? -11.998 -0.675 15.906 1.00 96.06 86 ASN A N 1
ATOM 661 C CA . ASN A 1 86 ? -13.428 -0.407 15.847 1.00 96.06 86 ASN A CA 1
ATOM 662 C C . ASN A 1 86 ? -13.720 0.661 14.778 1.00 96.06 86 ASN A C 1
ATOM 664 O O . ASN A 1 86 ? -13.836 1.845 15.104 1.00 96.06 86 ASN A O 1
ATOM 668 N N . PRO A 1 87 ? -13.838 0.271 13.493 1.00 96.00 87 PRO A N 1
ATOM 669 C CA . PRO A 1 87 ? -14.175 1.182 12.408 1.00 96.00 87 PRO A CA 1
ATOM 670 C C . PRO A 1 87 ? -15.455 1.972 12.669 1.00 96.00 87 PRO A C 1
ATOM 672 O O . PRO A 1 87 ? -16.528 1.398 12.890 1.00 96.00 87 PRO A O 1
ATOM 675 N N . ARG A 1 88 ? -15.370 3.301 12.574 1.00 94.31 88 ARG A N 1
ATOM 676 C CA . ARG A 1 88 ? -16.556 4.150 12.692 1.00 94.31 88 ARG A CA 1
ATOM 677 C C . ARG A 1 88 ? -17.482 3.975 11.490 1.00 94.31 88 ARG A C 1
ATOM 679 O O . ARG A 1 88 ? -17.061 3.678 10.366 1.00 94.31 88 ARG A O 1
ATOM 686 N N . LYS A 1 89 ? -18.770 4.196 11.735 1.00 94.19 89 LYS A N 1
ATOM 687 C CA . LYS A 1 89 ? -19.813 4.209 10.707 1.00 94.19 89 LYS A CA 1
ATOM 688 C C . LYS A 1 89 ? -20.159 5.649 10.358 1.00 94.19 89 LYS A C 1
ATOM 690 O O . LYS A 1 89 ? -20.209 6.502 11.238 1.00 94.19 89 LYS A O 1
ATOM 695 N N . PHE A 1 90 ? -20.420 5.912 9.087 1.00 89.19 90 PHE A N 1
ATOM 696 C CA . PHE A 1 90 ? -20.848 7.226 8.616 1.00 89.19 90 PHE A CA 1
ATOM 697 C C . PHE A 1 90 ? -21.830 7.079 7.459 1.00 89.19 90 PHE A C 1
ATOM 699 O O . PHE A 1 90 ? -21.811 6.081 6.742 1.00 89.19 90 PHE A O 1
ATOM 706 N N . THR A 1 91 ? -22.684 8.077 7.258 1.00 92.94 91 THR A N 1
ATOM 707 C CA . THR A 1 91 ? -23.644 8.081 6.150 1.00 92.94 91 THR A CA 1
ATOM 708 C C . THR A 1 91 ? -23.094 8.913 5.000 1.00 92.94 91 THR A C 1
ATOM 710 O O . THR A 1 91 ? -22.720 10.068 5.192 1.00 92.94 91 THR A O 1
ATOM 713 N N . ARG A 1 92 ? -23.062 8.338 3.795 1.00 87.38 92 ARG A N 1
ATOM 714 C CA . ARG A 1 92 ? -22.727 9.040 2.548 1.00 87.38 92 ARG A CA 1
ATOM 715 C C . ARG A 1 92 ? -23.692 8.606 1.458 1.00 87.38 92 ARG A C 1
ATOM 717 O O . ARG A 1 92 ? -23.898 7.407 1.276 1.00 87.38 92 ARG A O 1
ATOM 724 N N . ASP A 1 93 ? -24.278 9.566 0.749 1.00 89.38 93 ASP A N 1
ATOM 725 C CA . ASP A 1 93 ? -25.262 9.311 -0.315 1.00 89.38 93 ASP A CA 1
ATOM 726 C C . ASP A 1 93 ? -26.465 8.480 0.185 1.00 89.38 93 ASP A C 1
ATOM 728 O O . ASP A 1 93 ? -26.915 7.543 -0.471 1.00 89.38 93 ASP A O 1
ATOM 732 N N . GLY A 1 94 ? -26.924 8.751 1.415 1.00 91.19 94 GLY A N 1
ATOM 733 C CA . GLY A 1 94 ? -28.017 8.014 2.068 1.00 91.19 94 GLY A CA 1
ATOM 734 C C . GLY A 1 94 ? -27.673 6.583 2.506 1.00 91.19 94 GLY A C 1
ATOM 735 O O . GLY A 1 94 ? -28.528 5.896 3.059 1.00 91.19 94 GLY A O 1
ATOM 736 N N . LYS A 1 95 ? -26.433 6.120 2.299 1.00 90.31 95 LYS A N 1
ATOM 737 C CA . LYS A 1 95 ? -25.980 4.773 2.672 1.00 90.31 95 LYS A CA 1
ATOM 738 C C . LYS A 1 95 ? -25.020 4.826 3.852 1.00 90.31 95 LYS A C 1
ATOM 740 O O . LYS A 1 95 ? -24.068 5.608 3.851 1.00 90.31 95 LYS A O 1
ATOM 745 N N . VAL A 1 96 ? -25.239 3.953 4.833 1.00 93.19 96 VAL A N 1
ATOM 746 C CA . VAL A 1 96 ? -24.287 3.742 5.930 1.00 93.19 96 VAL A CA 1
ATOM 747 C C . VAL A 1 96 ? -23.070 2.999 5.384 1.00 93.19 96 VAL A C 1
ATOM 749 O O . VAL A 1 96 ? -23.194 1.941 4.771 1.00 93.19 96 VAL A O 1
ATOM 752 N N . ARG A 1 97 ? -21.888 3.565 5.607 1.00 90.06 97 ARG A N 1
ATOM 753 C CA . ARG A 1 97 ? -20.586 3.014 5.238 1.00 90.06 97 ARG A CA 1
ATOM 754 C C . ARG A 1 97 ? -19.741 2.813 6.488 1.00 90.06 97 ARG A C 1
ATOM 756 O O . ARG A 1 97 ? -19.901 3.521 7.481 1.00 90.06 97 ARG A O 1
ATOM 763 N N . VAL A 1 98 ? -18.836 1.845 6.422 1.00 93.81 98 VAL A N 1
ATOM 764 C CA . VAL A 1 98 ? -17.870 1.540 7.481 1.00 93.81 98 VAL A CA 1
ATOM 765 C C . VAL A 1 98 ? -16.495 2.019 7.025 1.00 93.81 98 VAL A C 1
ATOM 767 O O . VAL A 1 98 ? -16.024 1.611 5.963 1.00 93.81 98 VAL A O 1
ATOM 770 N N . ALA A 1 99 ? -15.847 2.874 7.812 1.00 93.75 99 ALA A N 1
ATOM 771 C CA . ALA A 1 99 ? -14.498 3.362 7.534 1.00 93.75 99 ALA A CA 1
ATOM 772 C C . ALA A 1 99 ? -13.452 2.316 7.959 1.00 93.75 99 ALA A C 1
ATOM 774 O O . ALA A 1 99 ? -12.792 2.465 8.982 1.00 93.75 99 ALA A O 1
ATOM 775 N N . LYS A 1 100 ? -13.337 1.211 7.204 1.00 94.62 100 LYS A N 1
ATOM 776 C CA . LYS A 1 100 ? -12.381 0.122 7.507 1.00 94.62 100 LYS A CA 1
ATOM 777 C C . LYS A 1 100 ? -10.929 0.616 7.539 1.00 94.62 100 LYS A C 1
ATOM 779 O O . LYS A 1 100 ? -10.127 0.094 8.307 1.00 94.62 100 LYS A O 1
ATOM 784 N N . TYR A 1 101 ? -10.626 1.602 6.700 1.00 95.75 101 TYR A N 1
ATOM 785 C CA . TYR A 1 101 ? -9.345 2.286 6.646 1.00 95.75 101 TYR A CA 1
ATOM 786 C C . TYR A 1 101 ? -9.568 3.794 6.556 1.00 95.75 101 TYR A C 1
ATOM 788 O O . TYR A 1 101 ? -10.515 4.238 5.900 1.00 95.75 101 TYR A O 1
ATOM 796 N N . GLU A 1 102 ? -8.687 4.565 7.182 1.00 96.12 102 GLU A N 1
ATOM 797 C CA . GLU A 1 102 ? -8.713 6.026 7.171 1.00 96.12 102 GLU A CA 1
ATOM 798 C C . GLU A 1 102 ? -7.326 6.576 6.824 1.00 96.12 102 GLU A C 1
ATOM 800 O O . GLU A 1 102 ? -6.306 6.006 7.202 1.00 96.12 102 GLU A O 1
ATOM 805 N N . ASN A 1 103 ? -7.294 7.693 6.101 1.00 95.44 103 ASN A N 1
ATOM 806 C CA . ASN A 1 103 ? -6.080 8.471 5.864 1.00 95.44 103 ASN A CA 1
ATOM 807 C C . ASN A 1 103 ? -6.133 9.752 6.696 1.00 95.44 103 ASN A C 1
ATOM 809 O O . ASN A 1 103 ? -7.219 10.239 7.032 1.00 95.44 103 ASN A O 1
ATOM 813 N N . ALA A 1 104 ? -4.962 10.320 6.972 1.00 95.88 104 ALA A N 1
ATOM 814 C CA . ALA A 1 104 ? -4.861 11.669 7.507 1.00 95.88 104 ALA A CA 1
ATOM 815 C C . ALA A 1 104 ? -5.570 12.678 6.588 1.00 95.88 104 ALA A C 1
ATOM 817 O O . ALA A 1 104 ? -5.628 12.514 5.363 1.00 95.88 104 ALA A O 1
ATOM 818 N N . MET A 1 105 ? -6.109 13.745 7.172 1.00 94.50 105 MET A N 1
ATOM 819 C CA . MET A 1 105 ? -6.743 14.801 6.389 1.00 94.50 105 MET A CA 1
ATOM 820 C C . MET A 1 105 ? -5.704 15.504 5.515 1.00 94.50 105 MET A C 1
ATOM 822 O O . MET A 1 105 ? -4.631 15.879 5.987 1.00 94.50 105 MET A O 1
ATOM 826 N N . GLY A 1 106 ? -6.041 15.693 4.238 1.00 92.00 106 GLY A N 1
ATOM 827 C CA . GLY A 1 106 ? -5.148 16.322 3.263 1.00 92.00 106 GLY A CA 1
ATOM 828 C C . GLY A 1 106 ? -3.978 15.444 2.813 1.00 92.00 106 GLY A C 1
ATOM 829 O O . GLY A 1 106 ? -3.119 15.938 2.090 1.00 92.00 106 GLY A O 1
ATOM 830 N N . ALA A 1 107 ? -3.935 14.165 3.209 1.00 93.12 107 ALA A N 1
ATOM 831 C CA . ALA A 1 107 ? -2.924 13.238 2.720 1.00 93.12 107 ALA A CA 1
ATOM 832 C C . ALA A 1 107 ? -2.974 13.134 1.188 1.00 93.12 107 ALA A C 1
ATOM 834 O O . ALA A 1 107 ? -4.044 12.985 0.591 1.00 93.12 107 ALA A O 1
ATOM 835 N N . THR A 1 108 ? -1.801 13.199 0.567 1.00 93.56 108 THR A N 1
ATOM 836 C CA . THR A 1 108 ? -1.619 12.917 -0.853 1.00 93.56 108 THR A CA 1
ATOM 837 C C . THR A 1 108 ? -1.643 11.418 -1.104 1.00 93.56 108 THR A C 1
ATOM 839 O O . THR A 1 108 ? -1.238 10.613 -0.259 1.00 93.56 108 THR A O 1
ATOM 842 N N . ASN A 1 109 ? -2.129 11.043 -2.281 1.00 96.06 109 ASN A N 1
ATOM 843 C CA . ASN A 1 109 ? -2.134 9.662 -2.723 1.00 96.06 109 ASN A CA 1
ATOM 844 C C . ASN A 1 109 ? -0.724 9.209 -3.116 1.00 96.06 109 ASN A C 1
ATOM 846 O O . ASN A 1 109 ? -0.005 9.924 -3.812 1.00 96.06 109 ASN A O 1
ATOM 850 N N . HIS A 1 110 ? -0.371 7.996 -2.696 1.00 97.50 110 HIS A N 1
ATOM 851 C CA . HIS A 1 110 ? 0.915 7.368 -2.970 1.00 97.50 110 HIS A CA 1
ATOM 852 C C . HIS A 1 110 ? 0.734 5.895 -3.319 1.00 97.50 110 HIS A C 1
ATOM 854 O O . HIS A 1 110 ? -0.204 5.242 -2.842 1.00 97.50 110 HIS A O 1
ATOM 860 N N . ILE A 1 111 ? 1.660 5.370 -4.120 1.00 97.88 111 ILE A N 1
ATOM 861 C CA . ILE A 1 111 ? 1.796 3.923 -4.316 1.00 97.88 111 ILE A CA 1
ATOM 862 C C . ILE A 1 111 ? 2.545 3.375 -3.108 1.00 97.88 111 ILE A C 1
ATOM 864 O O . ILE A 1 111 ? 3.573 3.920 -2.724 1.00 97.88 111 ILE A O 1
ATOM 868 N N . HIS A 1 112 ? 2.055 2.296 -2.509 1.00 98.62 112 HIS A N 1
ATOM 869 C CA . HIS A 1 112 ? 2.833 1.554 -1.528 1.00 98.62 112 HIS A CA 1
ATOM 870 C C . HIS A 1 112 ? 3.635 0.455 -2.237 1.00 98.62 112 HIS A C 1
ATOM 872 O O . HIS A 1 112 ? 3.061 -0.425 -2.883 1.00 98.62 112 HIS A O 1
ATOM 878 N N . VAL A 1 113 ? 4.958 0.509 -2.097 1.00 98.56 113 VAL A N 1
ATOM 879 C CA . VAL A 1 113 ? 5.910 -0.462 -2.635 1.00 98.56 113 VAL A CA 1
ATOM 880 C C . VAL A 1 113 ? 6.559 -1.204 -1.460 1.00 98.56 113 VAL A C 1
ATOM 882 O O . VAL A 1 113 ? 7.341 -0.598 -0.723 1.00 98.56 113 VAL A O 1
ATOM 885 N N . PRO A 1 114 ? 6.272 -2.506 -1.261 1.00 98.50 114 PRO A N 1
ATOM 886 C CA . PRO A 1 114 ? 6.916 -3.303 -0.222 1.00 98.50 114 PRO A CA 1
ATOM 887 C C . PRO A 1 114 ? 8.440 -3.226 -0.303 1.00 98.50 114 PRO A C 1
ATOM 889 O O . PRO A 1 114 ? 9.020 -3.146 -1.390 1.00 98.50 114 PRO A O 1
ATOM 892 N N . ARG A 1 115 ? 9.128 -3.300 0.842 1.00 97.69 115 ARG A N 1
ATOM 893 C CA . ARG A 1 115 ? 10.598 -3.142 0.894 1.00 97.69 115 ARG A CA 1
ATOM 894 C C . ARG A 1 115 ? 11.349 -4.146 0.020 1.00 97.69 115 ARG A C 1
ATOM 896 O O . ARG A 1 115 ? 12.361 -3.786 -0.579 1.00 97.69 115 ARG A O 1
ATOM 903 N N . SER A 1 116 ? 10.864 -5.384 -0.064 1.00 96.94 116 SER A N 1
ATOM 904 C CA . SER A 1 116 ? 11.438 -6.413 -0.941 1.00 96.94 116 SER A CA 1
ATOM 905 C C . SER A 1 116 ? 11.304 -6.053 -2.422 1.00 96.94 116 SER A C 1
ATOM 907 O O . SER A 1 116 ? 12.250 -6.256 -3.177 1.00 96.94 116 SER A O 1
ATOM 909 N N . VAL A 1 117 ? 10.179 -5.455 -2.820 1.00 98.44 117 VAL A N 1
ATOM 910 C CA . VAL A 1 117 ? 9.930 -5.003 -4.196 1.00 98.44 117 VAL A CA 1
ATOM 911 C C . VAL A 1 117 ? 10.741 -3.743 -4.504 1.00 98.44 117 VAL A C 1
ATOM 913 O O . VAL A 1 117 ? 11.367 -3.665 -5.557 1.00 98.44 117 VAL A O 1
ATOM 916 N N . GLN A 1 118 ? 10.849 -2.793 -3.564 1.00 97.50 118 GLN A N 1
ATOM 917 C CA . GLN A 1 118 ? 11.744 -1.637 -3.721 1.00 97.50 118 GLN A CA 1
ATOM 918 C C . GLN A 1 118 ? 13.195 -2.065 -3.968 1.00 97.50 118 GLN A C 1
ATOM 920 O O . GLN A 1 118 ? 13.870 -1.457 -4.792 1.00 97.50 118 GLN A O 1
ATOM 925 N N . ALA A 1 119 ? 13.678 -3.091 -3.260 1.00 96.94 119 ALA A N 1
ATOM 926 C CA . ALA A 1 119 ? 15.038 -3.595 -3.438 1.00 96.94 119 ALA A CA 1
ATOM 927 C C . ALA A 1 119 ? 15.263 -4.197 -4.834 1.00 96.94 119 ALA A C 1
ATOM 929 O O . ALA A 1 119 ? 16.363 -4.088 -5.362 1.00 96.94 119 ALA A O 1
ATOM 930 N N . ARG A 1 120 ? 14.229 -4.792 -5.439 1.00 97.69 120 ARG A N 1
ATOM 931 C CA . ARG A 1 120 ? 14.286 -5.340 -6.803 1.00 97.69 120 ARG A CA 1
ATOM 932 C C . ARG A 1 120 ? 14.120 -4.272 -7.883 1.00 97.69 120 ARG A C 1
ATOM 934 O O . ARG A 1 120 ? 14.706 -4.415 -8.945 1.00 97.69 120 ARG A O 1
ATOM 941 N N . LEU A 1 121 ? 13.353 -3.212 -7.626 1.00 97.38 121 LEU A N 1
ATOM 942 C CA . LEU A 1 121 ? 13.164 -2.099 -8.566 1.00 97.38 121 LEU A CA 1
ATOM 943 C C . LEU A 1 121 ? 14.345 -1.118 -8.572 1.00 97.38 121 LEU A C 1
ATOM 945 O O . LEU A 1 121 ? 14.758 -0.647 -9.626 1.00 97.38 121 LEU A O 1
ATOM 949 N N . PHE A 1 122 ? 14.862 -0.784 -7.389 1.00 96.12 122 PHE A N 1
ATOM 950 C CA . PHE A 1 122 ? 15.784 0.340 -7.175 1.00 96.12 122 PHE A CA 1
ATOM 951 C C . PHE A 1 122 ? 17.096 -0.082 -6.499 1.00 96.12 122 PHE A C 1
ATOM 953 O O . PHE A 1 122 ? 17.819 0.756 -5.955 1.00 96.12 122 PHE A O 1
ATOM 960 N N . GLY A 1 123 ? 17.375 -1.386 -6.458 1.00 94.44 123 GLY A N 1
ATOM 961 C CA . GLY A 1 123 ? 18.589 -1.935 -5.865 1.00 94.44 123 GLY A CA 1
ATOM 962 C C . GLY A 1 123 ? 19.856 -1.618 -6.668 1.00 94.44 123 GLY A C 1
ATOM 963 O O . GLY A 1 123 ? 19.785 -1.139 -7.800 1.00 94.44 123 GLY A O 1
ATOM 964 N N . PRO A 1 124 ? 21.040 -1.911 -6.101 1.00 93.50 124 PRO A N 1
ATOM 965 C CA . PRO A 1 124 ? 22.324 -1.686 -6.773 1.00 93.50 124 PRO A CA 1
ATOM 966 C C . PRO A 1 124 ? 22.493 -2.520 -8.052 1.00 93.50 124 PRO A C 1
ATOM 968 O O . PRO A 1 124 ? 23.237 -2.121 -8.941 1.00 93.50 124 PRO A O 1
ATOM 971 N N . ASP A 1 125 ? 21.776 -3.639 -8.156 1.00 91.88 125 ASP A N 1
ATOM 972 C CA . ASP A 1 125 ? 21.792 -4.534 -9.316 1.00 91.88 125 ASP A CA 1
ATOM 973 C C . ASP A 1 125 ? 20.845 -4.073 -10.446 1.00 91.88 125 ASP A C 1
ATOM 975 O O . ASP A 1 125 ? 20.628 -4.806 -11.412 1.00 91.88 125 ASP A O 1
ATOM 979 N N . GLY A 1 126 ? 20.268 -2.871 -10.325 1.00 89.12 126 GLY A N 1
ATOM 980 C CA . GLY A 1 126 ? 19.288 -2.324 -11.262 1.00 89.12 126 GLY A CA 1
ATOM 981 C C . GLY A 1 126 ? 17.886 -2.917 -11.095 1.00 89.12 126 GLY A C 1
ATOM 982 O O . GLY A 1 126 ? 17.597 -3.613 -10.121 1.00 89.12 126 GLY A O 1
ATOM 983 N N . ASN A 1 127 ? 17.007 -2.617 -12.055 1.00 94.81 127 ASN A N 1
ATOM 984 C CA . ASN A 1 127 ? 15.644 -3.137 -12.087 1.00 94.81 127 ASN A CA 1
ATOM 985 C C . ASN A 1 127 ? 15.638 -4.633 -12.457 1.00 94.81 127 ASN A C 1
ATOM 987 O O . ASN A 1 127 ? 15.999 -5.027 -13.567 1.00 94.81 127 ASN A O 1
ATOM 9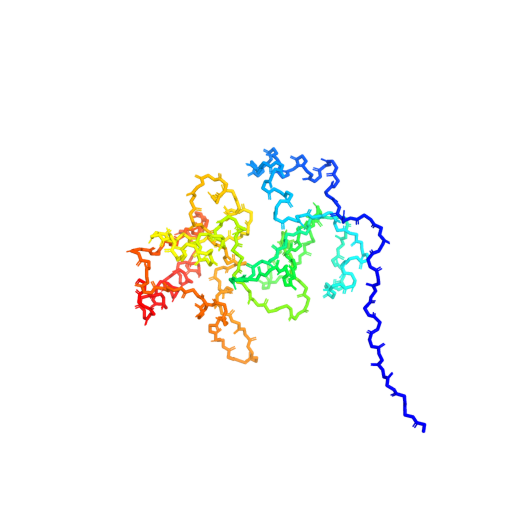91 N N . GLN A 1 128 ? 15.210 -5.468 -11.513 1.00 96.75 128 GLN A N 1
ATOM 992 C CA . GLN A 1 128 ? 15.093 -6.924 -11.648 1.00 96.75 128 GLN A CA 1
ATOM 993 C C . GLN A 1 128 ? 13.642 -7.401 -11.813 1.00 96.75 128 GLN A C 1
ATOM 995 O O . GLN A 1 128 ? 13.396 -8.610 -11.880 1.00 96.75 128 GLN A O 1
ATOM 1000 N N . VAL A 1 129 ? 12.676 -6.481 -11.841 1.00 97.75 129 VAL A N 1
ATOM 1001 C CA . VAL A 1 129 ? 11.252 -6.802 -11.961 1.00 97.75 129 VAL A CA 1
ATOM 1002 C C . VAL A 1 129 ? 10.892 -6.975 -13.434 1.00 97.75 129 VAL A C 1
ATOM 1004 O O . VAL A 1 129 ? 11.146 -6.092 -14.247 1.00 97.75 129 VAL A O 1
ATOM 1007 N N . ARG A 1 130 ? 10.293 -8.121 -13.780 1.00 96.69 130 ARG A N 1
ATOM 1008 C CA . ARG A 1 130 ? 9.796 -8.408 -15.141 1.00 96.69 130 ARG A CA 1
ATOM 1009 C C . ARG A 1 130 ? 8.291 -8.235 -15.246 1.00 96.69 130 ARG A C 1
ATOM 1011 O O . ARG A 1 130 ? 7.823 -7.564 -16.152 1.00 96.69 130 ARG A O 1
ATOM 1018 N N . VAL A 1 131 ? 7.552 -8.795 -14.293 1.00 98.25 131 VAL A N 1
ATOM 1019 C CA . VAL A 1 131 ? 6.101 -8.633 -14.187 1.00 98.25 131 VAL A CA 1
ATOM 1020 C C . VAL A 1 131 ? 5.803 -7.869 -12.911 1.00 98.25 131 VAL A C 1
ATOM 1022 O O . VAL A 1 131 ? 6.206 -8.307 -11.833 1.00 98.25 131 VAL A O 1
ATOM 1025 N N . LEU A 1 132 ? 5.110 -6.738 -13.031 1.00 98.50 132 LEU A N 1
ATOM 1026 C CA . LEU A 1 132 ? 4.675 -5.948 -11.884 1.00 98.50 132 LEU A CA 1
ATOM 1027 C C . LEU A 1 132 ? 3.178 -6.157 -11.644 1.00 98.50 132 LEU A C 1
ATOM 1029 O O . LEU A 1 132 ? 2.351 -5.828 -12.493 1.00 98.50 132 LEU A O 1
ATOM 1033 N N . VAL A 1 133 ? 2.819 -6.654 -10.462 1.00 98.62 133 VAL A N 1
ATOM 1034 C CA . VAL A 1 133 ? 1.418 -6.802 -10.051 1.00 98.62 133 VAL A CA 1
ATOM 1035 C C . VAL A 1 133 ? 0.969 -5.558 -9.291 1.00 98.62 133 VAL A C 1
ATOM 1037 O O . VAL A 1 133 ? 1.563 -5.179 -8.282 1.00 98.62 133 VAL A O 1
ATOM 1040 N N . VAL A 1 134 ? -0.129 -4.945 -9.713 1.00 98.19 134 VAL A N 1
ATOM 1041 C CA . VAL A 1 134 ? -0.762 -3.810 -9.036 1.00 98.19 134 VAL A CA 1
ATOM 1042 C C . VAL A 1 134 ? -2.046 -4.284 -8.367 1.00 98.19 134 VAL A C 1
ATOM 1044 O O . VAL A 1 134 ? -2.987 -4.707 -9.033 1.00 98.19 134 VAL A O 1
ATOM 1047 N N . THR A 1 135 ? -2.112 -4.196 -7.041 1.00 96.69 135 THR A N 1
ATOM 1048 C CA . THR A 1 135 ? -3.306 -4.552 -6.259 1.00 96.69 135 THR A CA 1
ATOM 1049 C C . THR A 1 135 ? -3.882 -3.350 -5.509 1.00 96.69 135 THR A C 1
ATOM 1051 O O . THR A 1 135 ? -3.358 -2.234 -5.555 1.00 96.69 135 THR A 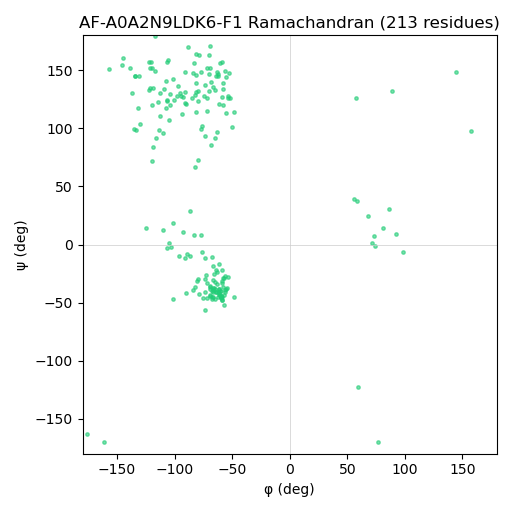O 1
ATOM 1054 N N . GLU A 1 136 ? -4.975 -3.584 -4.787 1.00 91.56 136 GLU A N 1
ATOM 1055 C CA . GLU A 1 136 ? -5.544 -2.637 -3.837 1.00 91.56 136 GLU A CA 1
ATOM 1056 C C . GLU A 1 136 ? -5.232 -3.028 -2.396 1.00 91.56 136 GLU A C 1
ATOM 1058 O O . GLU A 1 136 ? -5.552 -4.128 -1.937 1.00 91.56 136 GLU A O 1
ATOM 1063 N N . GLY A 1 137 ? -4.715 -2.068 -1.639 1.00 93.38 137 GLY A N 1
ATOM 1064 C CA . GLY A 1 137 ? -4.478 -2.207 -0.211 1.00 93.38 137 GLY A CA 1
ATOM 1065 C C . GLY A 1 137 ? -3.091 -2.781 0.101 1.00 93.38 137 GLY A C 1
ATOM 1066 O O . GLY A 1 137 ? -2.687 -3.808 -0.444 1.00 93.38 137 GLY A O 1
ATOM 1067 N N . PRO A 1 138 ? -2.353 -2.159 1.031 1.00 97.19 138 PRO A N 1
ATOM 1068 C CA . PRO A 1 138 ? -0.937 -2.456 1.206 1.00 97.19 138 PRO A CA 1
ATOM 1069 C C . PRO A 1 138 ? -0.688 -3.823 1.862 1.00 97.19 138 PRO A C 1
ATOM 1071 O O . PRO A 1 138 ? 0.302 -4.472 1.561 1.00 97.19 138 PRO A O 1
ATOM 1074 N N . ILE A 1 139 ? -1.637 -4.341 2.656 1.00 97.69 139 ILE A N 1
ATOM 1075 C CA . ILE A 1 139 ? -1.541 -5.692 3.243 1.00 97.69 139 ILE A CA 1
ATOM 1076 C C . ILE A 1 139 ? -1.471 -6.772 2.153 1.00 97.69 139 ILE A C 1
ATOM 1078 O O . ILE A 1 139 ? -0.741 -7.749 2.308 1.00 97.69 139 ILE A O 1
ATOM 1082 N N . LYS A 1 140 ? -2.215 -6.610 1.049 1.00 96.56 140 LYS A N 1
ATOM 1083 C CA . LYS A 1 140 ? -2.193 -7.576 -0.059 1.00 96.56 140 LYS A CA 1
ATOM 1084 C C . LYS A 1 140 ? -0.855 -7.544 -0.787 1.00 96.56 140 LYS A C 1
ATOM 1086 O O . LYS A 1 140 ? -0.301 -8.607 -1.047 1.00 96.56 140 LYS A O 1
ATOM 1091 N N . ALA A 1 141 ? -0.330 -6.347 -1.056 1.00 98.38 141 ALA A N 1
ATOM 1092 C CA . ALA A 1 141 ? 0.987 -6.191 -1.667 1.00 98.38 141 ALA A CA 1
ATOM 1093 C C . ALA A 1 141 ? 2.083 -6.819 -0.800 1.00 98.38 141 ALA A C 1
ATOM 1095 O O . ALA A 1 141 ? 2.879 -7.597 -1.309 1.00 98.38 141 ALA A O 1
ATOM 1096 N N . GLU A 1 142 ? 2.072 -6.583 0.511 1.00 98.56 142 GLU A N 1
ATOM 1097 C CA . GLU A 1 142 ? 3.036 -7.182 1.445 1.00 98.56 142 GLU A CA 1
ATOM 1098 C C . GLU A 1 142 ? 2.900 -8.713 1.518 1.00 98.56 142 GLU A C 1
ATOM 1100 O O . GLU A 1 142 ? 3.894 -9.441 1.479 1.00 98.56 142 GLU A O 1
ATOM 1105 N N . ALA A 1 143 ? 1.671 -9.240 1.524 1.00 98.19 143 ALA A N 1
ATOM 1106 C CA . ALA A 1 143 ? 1.431 -10.683 1.495 1.00 98.19 143 ALA A CA 1
ATOM 1107 C C . ALA A 1 143 ? 1.897 -11.342 0.182 1.00 98.19 143 ALA A C 1
ATOM 1109 O O . ALA A 1 143 ? 2.403 -12.470 0.210 1.00 98.19 143 ALA A O 1
ATOM 1110 N N . ALA A 1 144 ? 1.725 -10.667 -0.955 1.00 98.31 144 ALA A N 1
ATOM 1111 C CA . ALA A 1 144 ? 2.186 -11.126 -2.263 1.00 98.31 144 ALA A CA 1
ATOM 1112 C C . ALA A 1 144 ? 3.718 -11.041 -2.375 1.00 98.31 144 ALA A C 1
ATOM 1114 O O . ALA A 1 144 ? 4.366 -12.026 -2.733 1.00 98.31 144 ALA A O 1
ATOM 1115 N N . ALA A 1 145 ? 4.305 -9.919 -1.958 1.00 98.56 145 ALA A N 1
ATOM 1116 C CA . ALA A 1 145 ? 5.746 -9.690 -1.950 1.00 98.56 145 ALA A CA 1
ATOM 1117 C C . ALA A 1 145 ? 6.494 -10.678 -1.050 1.00 98.56 145 ALA A C 1
ATOM 1119 O O . ALA A 1 145 ? 7.546 -11.190 -1.434 1.00 98.56 145 ALA A O 1
ATOM 1120 N N . GLN A 1 146 ? 5.925 -11.032 0.106 1.00 98.25 146 GLN A N 1
ATOM 1121 C CA . GLN A 1 146 ? 6.449 -12.106 0.956 1.00 98.25 146 GLN A CA 1
ATOM 1122 C C . GLN A 1 146 ? 6.523 -13.459 0.229 1.00 98.25 146 GLN A C 1
ATOM 1124 O O . GLN A 1 146 ? 7.363 -14.293 0.559 1.00 98.25 146 GLN A O 1
ATOM 1129 N N . ARG A 1 147 ? 5.648 -13.694 -0.751 1.00 98.00 147 ARG A N 1
ATOM 1130 C CA . ARG A 1 147 ? 5.598 -14.924 -1.556 1.00 98.00 147 ARG A CA 1
ATOM 1131 C C . ARG A 1 147 ? 6.409 -14.816 -2.852 1.00 98.00 147 ARG A C 1
ATOM 1133 O O . ARG A 1 147 ? 6.308 -15.698 -3.696 1.00 98.00 147 ARG A O 1
ATOM 1140 N N . GLY A 1 148 ? 7.218 -13.764 -2.997 1.00 97.81 148 GLY A N 1
ATOM 1141 C CA . GLY A 1 148 ? 8.085 -13.556 -4.157 1.00 97.81 148 GLY A CA 1
ATOM 1142 C C . GLY A 1 148 ? 7.385 -12.954 -5.376 1.00 97.81 148 GLY A C 1
ATOM 1143 O O . GLY A 1 148 ? 7.954 -12.991 -6.460 1.00 97.81 148 GLY A O 1
ATOM 1144 N N . ILE A 1 149 ? 6.175 -12.412 -5.217 1.00 98.50 149 ILE A N 1
ATOM 1145 C CA . ILE A 1 149 ? 5.467 -11.702 -6.289 1.00 98.50 149 ILE A CA 1
ATOM 1146 C C . ILE A 1 149 ? 5.825 -10.219 -6.198 1.00 98.50 149 ILE A C 1
ATOM 1148 O O . ILE A 1 149 ? 5.561 -9.588 -5.174 1.00 98.50 149 ILE A O 1
ATOM 1152 N N . ASP A 1 150 ? 6.391 -9.653 -7.264 1.00 98.62 150 ASP A N 1
ATOM 1153 C CA . ASP A 1 150 ? 6.704 -8.225 -7.359 1.00 98.62 150 ASP A CA 1
ATOM 1154 C C . ASP A 1 150 ? 5.399 -7.410 -7.423 1.00 98.62 150 ASP A C 1
ATOM 1156 O O . ASP A 1 150 ? 4.859 -7.131 -8.492 1.00 98.62 150 ASP A O 1
ATOM 1160 N N . CYS A 1 151 ? 4.842 -7.092 -6.250 1.00 98.69 151 CYS A N 1
ATOM 1161 C CA . CYS A 1 151 ? 3.515 -6.505 -6.103 1.00 98.69 151 CYS A CA 1
ATOM 1162 C C . CYS A 1 151 ? 3.545 -5.150 -5.389 1.00 98.69 151 CYS A C 1
ATOM 1164 O O . CYS A 1 151 ? 4.165 -5.002 -4.337 1.00 98.69 151 CYS A O 1
ATOM 1166 N N . VAL A 1 152 ? 2.817 -4.176 -5.933 1.00 98.62 152 VAL A N 1
ATOM 1167 C CA . VAL A 1 152 ? 2.614 -2.839 -5.361 1.00 98.62 152 VAL A CA 1
ATOM 1168 C C . VAL A 1 152 ? 1.132 -2.579 -5.120 1.00 98.62 152 VAL A C 1
ATOM 1170 O O . VAL A 1 152 ? 0.269 -3.193 -5.747 1.00 98.62 152 VAL A O 1
ATOM 1173 N N . ALA 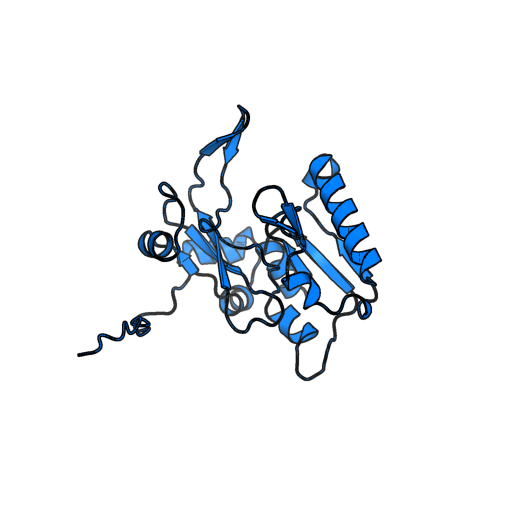A 1 153 ? 0.819 -1.660 -4.209 1.00 98.12 153 ALA A N 1
ATOM 1174 C CA . ALA A 1 153 ? -0.559 -1.340 -3.857 1.00 98.12 153 ALA A CA 1
ATOM 1175 C C . ALA A 1 153 ? -0.921 0.116 -4.140 1.00 98.12 153 ALA A C 1
ATOM 1177 O O . ALA A 1 153 ? -0.239 1.046 -3.704 1.00 98.12 153 ALA A O 1
ATOM 1178 N N . LEU A 1 154 ? -2.089 0.302 -4.751 1.00 97.38 154 LEU A N 1
ATOM 1179 C CA . LEU A 1 154 ? -2.863 1.532 -4.626 1.00 97.38 154 LEU A CA 1
ATOM 1180 C C . LEU A 1 154 ? -3.712 1.469 -3.351 1.00 97.38 154 LEU A C 1
ATOM 1182 O O . LEU A 1 154 ? -4.210 0.411 -2.965 1.00 97.38 154 LEU A O 1
ATOM 1186 N N . LEU A 1 155 ? -3.950 2.610 -2.704 1.00 93.81 155 LEU A N 1
ATOM 1187 C CA . LEU A 1 155 ? -4.778 2.688 -1.485 1.00 93.81 155 LEU A CA 1
ATOM 1188 C C . LEU A 1 155 ? -6.280 2.858 -1.789 1.00 93.81 155 LEU A C 1
ATOM 1190 O O . LEU A 1 155 ? -7.023 3.465 -1.019 1.00 93.81 155 LEU A O 1
ATOM 1194 N N . GLY A 1 156 ? -6.697 2.333 -2.941 1.00 91.88 156 GLY A N 1
ATOM 1195 C CA . GLY A 1 156 ? -8.028 2.415 -3.533 1.00 91.88 156 GLY A CA 1
ATOM 1196 C C . GLY A 1 156 ? -7.936 2.507 -5.059 1.00 91.88 156 GLY A C 1
ATOM 1197 O O . GLY A 1 156 ? -6.995 3.100 -5.586 1.00 91.88 156 GLY A O 1
ATOM 1198 N N . VAL A 1 157 ? -8.925 1.967 -5.774 1.00 92.56 157 VAL A N 1
ATOM 1199 C CA . VAL A 1 157 ? -8.916 1.843 -7.252 1.00 92.56 157 VAL A CA 1
ATOM 1200 C C . VAL A 1 157 ? -8.658 3.131 -8.042 1.00 92.56 157 VAL A C 1
ATOM 1202 O O . VAL A 1 157 ? -8.150 3.077 -9.155 1.00 92.56 157 VAL A O 1
ATOM 1205 N N . TRP A 1 158 ? -9.015 4.297 -7.495 1.00 94.19 158 TRP A N 1
ATOM 1206 C CA . TRP A 1 158 ? -8.820 5.605 -8.140 1.00 94.19 158 TRP A CA 1
ATOM 1207 C C . TRP A 1 158 ? -7.638 6.390 -7.556 1.00 94.19 158 TRP A C 1
ATOM 1209 O O . TRP A 1 158 ? -7.326 7.470 -8.053 1.00 94.19 158 TRP A O 1
ATOM 1219 N N . ASN A 1 159 ? -6.952 5.858 -6.539 1.00 95.00 159 ASN A N 1
ATOM 1220 C CA . ASN A 1 159 ? -5.871 6.559 -5.841 1.00 95.00 159 ASN A CA 1
ATOM 1221 C C . ASN A 1 159 ? -4.547 6.573 -6.622 1.00 95.00 159 ASN A C 1
ATOM 1223 O O . ASN A 1 159 ? -3.545 7.047 -6.108 1.00 95.00 159 ASN A O 1
ATOM 1227 N N . TRP A 1 160 ? -4.533 6.120 -7.876 1.00 96.44 160 TRP A N 1
ATOM 1228 C CA . TRP A 1 160 ? -3.473 6.456 -8.832 1.00 96.44 160 TRP A CA 1
ATOM 1229 C C . TRP A 1 160 ? -3.618 7.886 -9.385 1.00 96.44 160 TRP A C 1
ATOM 1231 O O . TRP A 1 160 ? -2.738 8.381 -10.086 1.00 96.44 160 TRP A O 1
ATOM 1241 N N . ARG A 1 161 ? -4.719 8.576 -9.050 1.00 96.81 161 ARG A N 1
ATOM 1242 C CA . ARG A 1 161 ? -4.936 9.998 -9.329 1.00 96.81 161 ARG A CA 1
ATOM 1243 C C . ARG A 1 161 ? -5.080 10.788 -8.035 1.00 96.81 161 ARG A C 1
ATOM 1245 O O . ARG A 1 161 ? -5.632 10.294 -7.054 1.00 96.81 161 ARG A O 1
ATOM 1252 N N . GLN A 1 162 ? -4.658 12.044 -8.053 1.00 95.25 162 GLN A N 1
ATOM 1253 C CA . GLN A 1 162 ? -4.876 13.027 -6.996 1.00 95.25 162 GLN A CA 1
ATOM 1254 C C . GLN A 1 162 ? -5.903 14.058 -7.462 1.00 95.25 162 GLN A C 1
ATOM 1256 O O . GLN A 1 162 ? -5.893 14.468 -8.622 1.00 95.25 162 GLN A O 1
ATOM 1261 N N . LYS A 1 163 ? -6.798 14.480 -6.564 1.00 93.12 163 LYS A N 1
ATOM 1262 C CA . LYS A 1 163 ? -7.760 15.552 -6.839 1.00 93.12 163 LYS A CA 1
ATOM 1263 C C . LYS A 1 163 ? -7.214 16.892 -6.339 1.00 93.12 163 LYS A C 1
ATOM 1265 O O . LYS A 1 163 ? -6.818 16.985 -5.177 1.00 93.12 163 LYS A O 1
ATOM 1270 N N . PHE A 1 164 ? -7.254 17.909 -7.196 1.00 90.19 164 PHE A N 1
ATOM 1271 C CA . PHE A 1 164 ? -6.925 19.302 -6.891 1.00 90.19 164 PHE A CA 1
ATOM 1272 C C . PHE A 1 164 ? -8.060 20.194 -7.405 1.00 90.19 164 PHE A C 1
ATOM 1274 O O . PHE A 1 164 ? -8.198 20.404 -8.606 1.00 90.19 164 PHE A O 1
ATOM 1281 N N . GLY A 1 165 ? -8.919 20.683 -6.507 1.00 90.12 165 GLY A N 1
ATOM 1282 C CA . GLY A 1 165 ? -10.135 21.394 -6.919 1.00 90.12 165 GLY A CA 1
ATOM 1283 C C . GLY A 1 165 ? -11.031 20.500 -7.782 1.00 90.12 165 GLY A C 1
ATOM 1284 O O . GLY A 1 165 ? -11.411 19.414 -7.341 1.00 90.12 165 GLY A O 1
ATOM 1285 N N . ASP A 1 166 ? -11.339 20.936 -9.002 1.00 90.75 166 ASP A N 1
ATOM 1286 C CA . ASP A 1 166 ? -12.139 20.173 -9.971 1.00 90.75 166 ASP A CA 1
ATOM 1287 C C . ASP A 1 166 ? -11.303 19.253 -10.871 1.00 90.75 166 ASP A C 1
ATOM 1289 O O . ASP A 1 166 ? -11.851 18.410 -11.585 1.00 90.75 166 ASP A O 1
ATOM 1293 N N . GLU A 1 167 ? -9.977 19.356 -10.801 1.00 91.94 167 GLU A N 1
ATOM 1294 C CA . GLU A 1 167 ? -9.068 18.546 -11.600 1.00 91.94 167 GLU A CA 1
ATOM 1295 C C . GLU A 1 167 ? -8.671 17.257 -10.879 1.00 91.94 167 GLU A C 1
ATOM 1297 O O . GLU A 1 167 ? -8.569 17.183 -9.651 1.00 91.94 167 GLU A O 1
ATOM 1302 N N . SER A 1 168 ? -8.424 16.214 -11.669 1.00 94.31 168 SER A N 1
ATOM 1303 C CA . SER A 1 168 ? -7.863 14.957 -11.191 1.00 94.31 168 SER A CA 1
ATOM 1304 C C . SER A 1 168 ? -6.719 14.538 -12.100 1.00 94.31 168 SER A C 1
ATOM 1306 O O . SER A 1 168 ? -6.945 14.259 -13.277 1.00 94.31 168 SER A O 1
ATOM 1308 N N . VAL A 1 169 ? -5.509 14.462 -11.555 1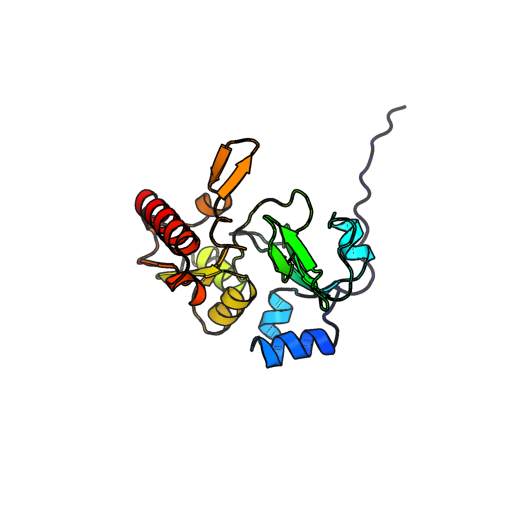.00 95.81 169 VAL A N 1
ATOM 1309 C CA . VAL A 1 169 ? -4.273 14.198 -12.310 1.00 95.81 169 VAL A CA 1
ATOM 1310 C C . VAL A 1 169 ? -3.576 12.939 -11.788 1.00 95.81 169 VAL A C 1
ATOM 1312 O O . VAL A 1 169 ? -3.761 12.615 -10.615 1.00 95.81 169 VAL A O 1
ATOM 1315 N N . PRO A 1 170 ? -2.807 12.206 -12.613 1.00 97.50 170 PRO A N 1
ATOM 1316 C CA . PRO A 1 170 ? -1.996 11.083 -12.139 1.00 97.50 170 PRO A CA 1
ATOM 1317 C C . PRO A 1 170 ? -1.042 11.504 -11.010 1.00 97.50 170 PRO A C 1
ATOM 1319 O O . PRO A 1 170 ? -0.532 12.625 -11.014 1.00 97.50 170 PRO A O 1
ATOM 1322 N N . ILE A 1 171 ? -0.815 10.625 -10.033 1.00 97.31 171 ILE A N 1
ATOM 1323 C CA . ILE A 1 171 ? 0.145 10.885 -8.948 1.00 97.31 171 ILE A CA 1
ATOM 1324 C C . ILE A 1 171 ? 1.584 10.862 -9.468 1.00 97.31 171 ILE A C 1
ATOM 1326 O O . ILE A 1 171 ? 1.923 10.071 -10.346 1.00 97.31 171 ILE A O 1
ATOM 1330 N N . GLU A 1 172 ? 2.450 11.683 -8.871 1.00 96.25 172 GLU A N 1
ATOM 1331 C CA . GLU A 1 172 ? 3.871 11.755 -9.236 1.00 96.25 172 GLU A CA 1
ATOM 1332 C C . GLU A 1 172 ? 4.585 10.407 -9.068 1.00 96.25 172 GLU A C 1
ATOM 1334 O O . GLU A 1 172 ? 5.486 10.085 -9.828 1.00 96.25 172 GLU A O 1
ATOM 1339 N N . ASP A 1 173 ? 4.163 9.574 -8.115 1.00 97.69 173 ASP A N 1
ATOM 1340 C CA . ASP A 1 173 ? 4.775 8.260 -7.893 1.00 97.69 173 ASP A CA 1
ATOM 1341 C C . ASP A 1 173 ? 4.749 7.359 -9.131 1.00 97.69 173 ASP A C 1
ATOM 1343 O O . ASP A 1 173 ? 5.654 6.544 -9.303 1.00 97.69 173 ASP A O 1
ATOM 1347 N N . LEU A 1 174 ? 3.759 7.524 -10.014 1.00 97.31 174 LEU A N 1
ATOM 1348 C CA . LEU A 1 174 ? 3.701 6.760 -11.254 1.00 97.31 174 LEU A CA 1
ATOM 1349 C C . LEU A 1 174 ? 4.895 7.072 -12.165 1.00 97.31 174 LEU A C 1
ATOM 1351 O O . LEU A 1 174 ? 5.392 6.165 -12.815 1.00 97.31 174 LEU A O 1
ATOM 1355 N N . SER A 1 175 ? 5.418 8.301 -12.199 1.00 95.81 175 SER A N 1
ATOM 1356 C CA . SER A 1 175 ? 6.567 8.631 -13.062 1.00 95.81 175 SER A CA 1
ATOM 1357 C C . SER A 1 175 ? 7.897 8.061 -12.556 1.00 95.81 175 SER A C 1
ATOM 1359 O O . SER A 1 175 ? 8.888 8.074 -13.28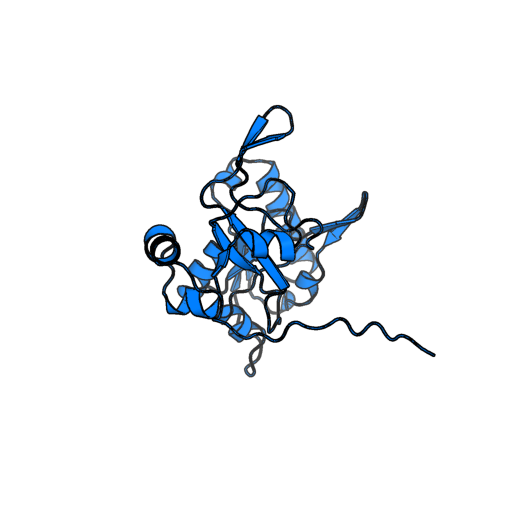2 1.00 95.81 175 SER A O 1
ATOM 1361 N N . LYS A 1 176 ? 7.928 7.549 -11.318 1.00 96.94 176 LYS A N 1
ATOM 1362 C CA . LYS A 1 176 ? 9.121 6.965 -10.685 1.00 96.94 176 LYS A CA 1
ATOM 1363 C C . LYS A 1 176 ? 9.300 5.480 -11.001 1.00 96.94 176 LYS A C 1
ATOM 1365 O O . LYS A 1 176 ? 10.322 4.907 -10.631 1.00 96.94 176 LYS A O 1
ATOM 1370 N N . LEU A 1 177 ? 8.304 4.845 -11.618 1.00 96.88 177 LEU A N 1
ATOM 1371 C CA . LEU A 1 177 ? 8.352 3.437 -11.996 1.00 96.88 177 LEU A CA 1
ATOM 1372 C C . LEU A 1 177 ? 8.767 3.295 -13.470 1.00 96.88 177 LEU A C 1
ATOM 1374 O O . LEU A 1 177 ? 8.261 4.035 -14.316 1.00 96.88 177 LEU A O 1
ATOM 1378 N N . PRO A 1 178 ? 9.672 2.356 -13.798 1.00 96.25 178 PRO A N 1
ATOM 1379 C CA . PRO A 1 178 ? 10.178 2.172 -15.155 1.00 96.25 178 PRO A CA 1
ATOM 1380 C C . PRO A 1 178 ? 9.211 1.334 -16.011 1.00 96.25 178 PRO A C 1
ATOM 1382 O O . PRO A 1 178 ? 9.534 0.218 -16.402 1.00 96.25 178 PRO A O 1
ATOM 1385 N N . TRP A 1 179 ? 8.015 1.860 -16.302 1.00 96.69 179 TRP A N 1
ATOM 1386 C CA . TRP A 1 179 ? 6.962 1.127 -17.032 1.00 96.69 179 TRP A CA 1
ATOM 1387 C C . TRP A 1 179 ? 7.430 0.421 -18.313 1.00 96.69 179 TRP A C 1
ATOM 1389 O O . TRP A 1 179 ? 7.123 -0.762 -18.442 1.00 96.69 179 TRP A O 1
ATOM 1399 N N . PRO A 1 180 ? 8.227 1.058 -19.200 1.00 97.00 180 PRO A N 1
ATOM 1400 C CA . PRO A 1 180 ? 8.691 0.417 -20.433 1.00 97.00 180 PRO A CA 1
ATOM 1401 C C . PRO A 1 180 ? 9.672 -0.744 -20.235 1.00 97.00 180 PRO A C 1
ATOM 1403 O O . PRO A 1 180 ? 10.019 -1.420 -21.201 1.00 97.00 180 PRO A O 1
ATOM 1406 N N . GLU A 1 181 ? 10.186 -0.943 -19.019 1.00 96.31 181 GLU A N 1
ATOM 1407 C CA . GLU A 1 181 ? 11.111 -2.036 -18.702 1.00 96.31 181 GLU A CA 1
ATOM 1408 C C . GLU A 1 181 ? 10.396 -3.304 -18.218 1.00 96.31 181 GLU A C 1
ATOM 1410 O O . GLU A 1 181 ? 11.032 -4.358 -18.112 1.00 96.31 181 GLU A O 1
ATOM 1415 N N . PHE A 1 182 ? 9.098 -3.223 -17.911 1.00 97.38 182 PHE A N 1
ATOM 1416 C CA . PHE A 1 182 ? 8.308 -4.385 -17.522 1.00 97.38 182 PHE A CA 1
ATOM 1417 C C . PHE A 1 182 ? 7.857 -5.161 -18.765 1.00 97.38 182 PHE A C 1
ATOM 1419 O O . PHE A 1 182 ? 7.446 -4.587 -19.766 1.00 97.38 182 PHE A O 1
ATOM 1426 N N . GLU A 1 183 ? 7.915 -6.489 -18.694 1.00 97.31 183 GLU A N 1
ATOM 1427 C CA . GLU A 1 183 ? 7.354 -7.381 -19.716 1.00 97.31 183 GLU A CA 1
ATOM 1428 C C . GLU A 1 183 ? 5.822 -7.416 -19.647 1.00 97.31 183 GLU A C 1
ATOM 1430 O O . GLU A 1 183 ? 5.161 -7.649 -20.657 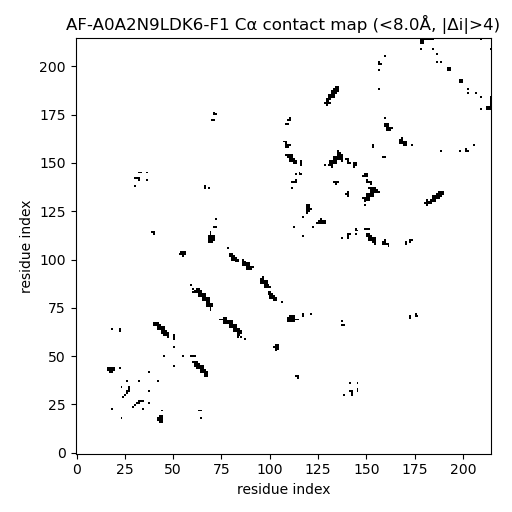1.00 97.31 183 GLU A O 1
ATOM 1435 N N . ALA A 1 184 ? 5.267 -7.210 -18.448 1.00 97.56 184 ALA A N 1
ATOM 1436 C CA . ALA A 1 184 ? 3.836 -7.071 -18.225 1.00 97.56 184 ALA A CA 1
ATOM 1437 C C . ALA A 1 184 ? 3.532 -6.305 -16.929 1.00 97.56 184 ALA A C 1
ATOM 1439 O O . ALA A 1 184 ? 4.258 -6.407 -15.931 1.00 97.56 184 ALA A O 1
ATOM 1440 N N . VAL A 1 185 ? 2.393 -5.611 -16.921 1.00 98.06 185 VAL A N 1
ATOM 1441 C CA . VAL A 1 185 ? 1.777 -5.053 -15.713 1.00 98.06 185 VAL A CA 1
ATOM 1442 C C . VAL A 1 185 ? 0.391 -5.662 -15.522 1.00 98.06 185 VAL A C 1
ATOM 1444 O O . VAL A 1 185 ? -0.493 -5.514 -16.366 1.00 98.06 185 VAL A O 1
ATOM 1447 N N . GLU A 1 186 ? 0.186 -6.339 -14.395 1.00 97.50 186 GLU A N 1
ATOM 1448 C CA . GLU A 1 186 ? -1.059 -7.045 -14.084 1.00 97.50 186 GLU A CA 1
ATOM 1449 C C . GLU A 1 186 ? -1.863 -6.289 -13.025 1.00 97.50 186 GLU A C 1
ATOM 1451 O O . GLU A 1 186 ? -1.376 -6.035 -11.925 1.00 97.50 186 GLU A O 1
ATOM 1456 N N . ILE A 1 187 ? -3.118 -5.947 -13.325 1.00 95.62 187 ILE A N 1
ATOM 1457 C CA . ILE A 1 187 ? -4.023 -5.305 -12.363 1.00 95.62 187 ILE A CA 1
ATOM 1458 C C . ILE A 1 187 ? -4.856 -6.386 -11.666 1.00 95.62 187 ILE A C 1
ATOM 1460 O O . ILE A 1 187 ? -5.712 -7.017 -12.281 1.00 95.62 187 ILE A O 1
ATOM 1464 N N . CYS A 1 188 ? -4.619 -6.569 -10.368 1.00 93.81 188 CYS A N 1
ATOM 1465 C CA . CYS A 1 188 ? -5.221 -7.605 -9.527 1.00 93.81 188 CYS A CA 1
ATOM 1466 C C . CYS A 1 188 ? -6.010 -6.974 -8.370 1.00 93.81 188 CYS A C 1
ATOM 1468 O O . CYS A 1 188 ? -5.586 -6.991 -7.206 1.00 93.81 188 CYS A O 1
ATOM 1470 N N . PHE A 1 189 ? -7.153 -6.372 -8.697 1.00 89.94 189 PHE A N 1
ATOM 1471 C CA . PHE A 1 189 ? -8.091 -5.808 -7.722 1.00 89.94 189 PHE A CA 1
ATOM 1472 C C . PHE A 1 189 ? -8.948 -6.906 -7.066 1.00 89.94 189 PHE A C 1
ATOM 1474 O O . PHE A 1 189 ? -8.967 -8.052 -7.514 1.00 89.94 189 PHE A O 1
ATOM 1481 N N . ASP A 1 190 ? -9.594 -6.599 -5.934 1.00 77.25 190 ASP A N 1
ATOM 1482 C CA . ASP A 1 190 ? -10.389 -7.604 -5.205 1.00 77.25 190 ASP A CA 1
ATOM 1483 C C . ASP A 1 190 ? -11.580 -8.088 -6.037 1.00 77.25 190 ASP A C 1
ATOM 1485 O O . ASP A 1 190 ? -12.196 -7.291 -6.720 1.00 77.25 190 ASP A O 1
ATOM 1489 N N . SER A 1 191 ? -11.972 -9.356 -5.930 1.00 63.00 191 SER A N 1
ATOM 1490 C CA . SER A 1 191 ? -13.020 -9.977 -6.760 1.00 63.00 191 SER A CA 1
ATOM 1491 C C . SER A 1 191 ? -14.408 -9.308 -6.690 1.00 63.00 191 SER A C 1
ATOM 1493 O O . SER A 1 191 ? -15.169 -9.387 -7.657 1.00 63.00 191 SER A O 1
ATOM 1495 N N . ASP A 1 192 ? -14.713 -8.558 -5.623 1.00 61.22 192 ASP A N 1
ATOM 1496 C CA . ASP A 1 192 ? -15.905 -7.693 -5.542 1.00 61.22 192 ASP A CA 1
ATOM 1497 C C . ASP A 1 192 ? -15.907 -6.583 -6.626 1.00 61.22 192 ASP A C 1
ATOM 1499 O O . ASP A 1 192 ? -16.951 -6.004 -6.945 1.00 61.22 192 ASP A O 1
ATOM 1503 N N . ALA A 1 193 ? -14.750 -6.314 -7.239 1.00 54.81 193 ALA A N 1
ATOM 1504 C CA . ALA A 1 193 ? -14.548 -5.468 -8.412 1.00 54.81 193 ALA A CA 1
ATOM 1505 C C . ALA A 1 193 ? -15.299 -5.953 -9.651 1.00 54.81 193 ALA A C 1
ATOM 1507 O O . ALA A 1 193 ? -15.875 -5.142 -10.379 1.00 54.81 193 ALA A O 1
ATOM 1508 N N . ALA A 1 194 ? -15.334 -7.272 -9.871 1.00 55.22 194 ALA A N 1
ATOM 1509 C CA . ALA A 1 194 ? -15.840 -7.865 -11.107 1.00 55.22 194 ALA A CA 1
ATOM 1510 C C . ALA A 1 194 ? -17.340 -7.600 -11.321 1.00 55.22 194 ALA A C 1
ATOM 1512 O O . ALA A 1 194 ? -17.827 -7.637 -12.450 1.00 55.22 194 ALA A O 1
ATOM 1513 N N . THR A 1 195 ? -18.076 -7.297 -10.246 1.00 62.66 195 THR A N 1
ATOM 1514 C CA . THR A 1 195 ? -19.513 -6.985 -10.290 1.00 62.66 195 THR A CA 1
ATOM 1515 C C . THR A 1 195 ? -19.816 -5.502 -10.071 1.00 62.66 195 THR A C 1
ATOM 1517 O O . THR A 1 195 ? -20.973 -5.090 -10.176 1.00 62.66 195 THR A O 1
ATOM 1520 N N . ASN A 1 196 ? -18.798 -4.673 -9.811 1.00 79.56 196 ASN A N 1
ATOM 1521 C CA . ASN A 1 196 ? -18.948 -3.243 -9.576 1.00 79.56 196 ASN A CA 1
ATOM 1522 C C . ASN A 1 196 ? -18.485 -2.434 -10.804 1.00 79.56 196 ASN A C 1
ATOM 1524 O O . ASN A 1 196 ? -17.281 -2.266 -11.013 1.00 79.56 196 ASN A O 1
ATOM 1528 N N . PRO A 1 197 ? -19.408 -1.827 -11.579 1.00 84.50 197 PRO A N 1
ATOM 1529 C CA . PRO A 1 197 ? -19.053 -1.051 -12.769 1.00 84.50 197 PRO A CA 1
ATOM 1530 C C . PRO A 1 197 ? -18.063 0.091 -12.505 1.00 84.50 197 PRO A C 1
ATOM 1532 O O . PRO A 1 197 ? -17.329 0.491 -13.409 1.00 84.50 197 PRO A O 1
ATOM 1535 N N . GLN A 1 198 ? -18.031 0.637 -11.282 1.00 84.12 198 GLN A N 1
ATOM 1536 C CA . GLN A 1 198 ? -17.081 1.694 -10.925 1.00 84.12 198 GLN A CA 1
ATOM 1537 C C . GLN A 1 198 ? -15.652 1.174 -10.798 1.00 84.12 198 GLN A C 1
ATOM 1539 O O . GLN A 1 198 ? -14.725 1.915 -11.125 1.00 84.12 198 GLN A O 1
ATOM 1544 N N . VAL A 1 199 ? -15.477 -0.069 -10.345 1.00 85.19 199 VAL A N 1
ATOM 1545 C CA . VAL A 1 199 ? -14.151 -0.679 -10.247 1.00 85.19 199 VAL A CA 1
ATOM 1546 C C . VAL A 1 199 ? -13.661 -1.089 -11.626 1.00 85.19 199 VAL A C 1
ATOM 1548 O O . VAL A 1 199 ? -12.572 -0.678 -12.006 1.00 85.19 199 VAL A O 1
ATOM 1551 N N . LEU A 1 200 ? -14.505 -1.734 -12.437 1.00 88.25 200 LEU A N 1
ATOM 1552 C CA . LEU A 1 200 ? -14.163 -2.049 -13.828 1.00 88.25 200 LEU A CA 1
ATOM 1553 C C . LEU A 1 200 ? -13.753 -0.795 -14.624 1.00 88.25 200 LEU A C 1
ATOM 1555 O O . LEU A 1 200 ? -12.836 -0.825 -15.444 1.00 88.25 200 LEU A O 1
ATOM 1559 N N . LYS A 1 201 ? -14.426 0.339 -14.386 1.00 91.19 201 LYS A N 1
ATOM 1560 C CA . LYS A 1 201 ? -14.042 1.623 -14.988 1.00 91.19 201 LYS A CA 1
ATOM 1561 C C . LYS A 1 201 ? -12.659 2.085 -14.516 1.00 91.19 201 LYS A C 1
ATOM 1563 O O . LYS A 1 201 ? -11.906 2.618 -15.326 1.00 91.19 201 LYS A O 1
ATOM 1568 N N . ALA A 1 202 ? -12.347 1.913 -13.235 1.00 91.94 202 ALA A N 1
ATOM 1569 C CA . ALA A 1 202 ? -11.055 2.281 -12.667 1.00 91.94 202 ALA A CA 1
ATOM 1570 C C . ALA A 1 202 ? -9.921 1.408 -13.219 1.00 91.94 202 ALA A C 1
ATOM 1572 O O . ALA A 1 202 ? -8.906 1.951 -13.645 1.00 91.94 202 ALA A O 1
ATOM 1573 N N . GLU A 1 203 ? -10.130 0.090 -13.287 1.00 92.44 203 GLU A N 1
ATOM 1574 C CA . GLU A 1 203 ? -9.198 -0.877 -13.880 1.00 92.44 203 GLU A CA 1
ATOM 1575 C C . GLU A 1 203 ? -8.882 -0.524 -15.329 1.00 92.44 203 GLU A C 1
ATOM 1577 O O . GLU A 1 203 ? -7.720 -0.376 -15.688 1.00 92.44 203 GLU A O 1
ATOM 1582 N N . ARG A 1 204 ? -9.914 -0.316 -16.159 1.00 93.75 204 ARG A N 1
ATOM 1583 C CA . ARG A 1 204 ? -9.735 0.043 -17.574 1.00 93.75 204 ARG A CA 1
ATOM 1584 C C . ARG A 1 204 ? -9.004 1.368 -17.749 1.00 93.75 204 ARG A C 1
ATOM 1586 O O . ARG A 1 204 ? -8.154 1.473 -18.622 1.00 93.75 204 ARG A O 1
ATOM 1593 N N . ALA A 1 205 ? -9.329 2.368 -16.930 1.00 95.94 205 ALA A N 1
ATOM 1594 C CA . ALA A 1 205 ? -8.666 3.666 -16.993 1.00 95.94 205 ALA A CA 1
ATOM 1595 C C . ALA A 1 205 ? -7.188 3.574 -16.583 1.00 95.94 205 ALA A C 1
ATOM 1597 O O . ALA A 1 205 ? -6.349 4.224 -17.200 1.00 95.94 205 ALA A O 1
ATOM 1598 N N . LEU A 1 206 ? -6.871 2.764 -15.570 1.00 96.44 206 LEU A N 1
ATOM 1599 C CA . LEU A 1 206 ? -5.495 2.524 -15.147 1.00 96.44 206 LEU A CA 1
ATOM 1600 C C . LEU A 1 206 ? -4.717 1.709 -16.190 1.00 96.44 206 LEU A C 1
ATOM 1602 O O . LEU A 1 206 ? -3.599 2.079 -16.529 1.00 96.44 206 LEU A O 1
ATOM 1606 N N . ALA A 1 207 ? -5.322 0.658 -16.749 1.00 96.75 207 ALA A N 1
ATOM 1607 C CA . ALA A 1 207 ? -4.727 -0.146 -17.816 1.00 96.75 207 ALA A CA 1
ATOM 1608 C C . ALA A 1 207 ? -4.415 0.700 -19.056 1.00 96.75 207 ALA A C 1
ATOM 1610 O O . ALA A 1 207 ? -3.321 0.607 -19.602 1.00 96.75 207 ALA A O 1
ATOM 1611 N N . GLN A 1 208 ? -5.348 1.565 -19.466 1.00 97.38 208 GLN A N 1
ATOM 1612 C CA . GLN A 1 208 ? -5.114 2.503 -20.562 1.00 97.38 208 GLN A CA 1
ATOM 1613 C C . GLN A 1 208 ? -3.940 3.438 -20.247 1.00 97.38 208 GLN A C 1
ATOM 1615 O O . GLN A 1 208 ? -3.075 3.632 -21.095 1.00 97.38 208 GLN A O 1
ATOM 1620 N N . TRP A 1 209 ? -3.883 3.985 -19.027 1.00 97.56 209 TRP A N 1
ATOM 1621 C CA . TRP A 1 209 ? -2.766 4.834 -18.621 1.00 97.56 209 TRP A CA 1
ATOM 1622 C C . TRP A 1 209 ? -1.432 4.075 -18.701 1.00 97.56 209 TRP A C 1
ATOM 1624 O O . TRP A 1 209 ? -0.481 4.605 -19.262 1.00 97.56 209 TRP A O 1
ATOM 1634 N N . PHE A 1 210 ? -1.362 2.825 -18.231 1.00 97.19 210 PHE A N 1
ATOM 1635 C CA . PHE A 1 210 ? -0.154 1.998 -18.352 1.00 97.19 210 PHE A CA 1
ATOM 1636 C C . PHE A 1 210 ? 0.271 1.780 -19.810 1.00 97.19 210 PHE A C 1
ATOM 1638 O O . PHE A 1 210 ? 1.431 2.027 -20.137 1.00 97.19 210 PHE A O 1
ATOM 1645 N N . GLN A 1 211 ? -0.669 1.437 -20.695 1.00 96.44 211 GLN A N 1
ATOM 1646 C CA . GLN A 1 211 ? -0.399 1.256 -22.128 1.00 96.44 211 GLN A CA 1
ATOM 1647 C C . GLN A 1 211 ? 0.142 2.533 -22.788 1.00 96.44 211 GLN A C 1
ATOM 1649 O O . GLN A 1 211 ? 1.068 2.482 -23.594 1.00 96.44 211 GLN A O 1
ATOM 1654 N N . GLU A 1 212 ? -0.397 3.700 -22.424 1.00 96.56 212 GLU A N 1
ATOM 1655 C CA . GLU A 1 212 ? 0.080 5.002 -22.914 1.00 96.56 212 GLU A CA 1
ATOM 1656 C C . GLU A 1 212 ? 1.498 5.347 -22.416 1.00 96.56 212 GLU A C 1
ATOM 1658 O O . GLU A 1 212 ? 2.166 6.189 -23.017 1.00 96.56 212 GLU A O 1
ATOM 1663 N N . HIS A 1 213 ? 1.970 4.692 -21.349 1.00 95.94 213 HIS A N 1
ATOM 1664 C CA . HIS A 1 213 ? 3.278 4.925 -20.723 1.00 95.94 213 HIS A CA 1
ATOM 1665 C C . HIS A 1 213 ? 4.267 3.764 -20.934 1.00 95.94 213 HIS A C 1
ATOM 1667 O O . HIS A 1 213 ? 5.337 3.756 -20.326 1.00 95.94 213 HIS A O 1
ATOM 1673 N N . GLY A 1 214 ? 3.948 2.833 -21.840 1.00 90.88 214 GLY A N 1
ATOM 1674 C CA . GLY A 1 214 ? 4.866 1.804 -22.335 1.00 90.88 214 GLY A CA 1
ATOM 1675 C C . GLY A 1 214 ? 4.854 0.474 -21.583 1.00 90.88 214 GLY A C 1
ATOM 1676 O O . GLY A 1 214 ? 5.722 -0.344 -21.863 1.00 90.88 214 GLY A O 1
ATOM 1677 N N . ALA A 1 215 ? 3.908 0.271 -20.664 1.00 87.75 215 ALA A N 1
ATOM 1678 C CA . ALA A 1 215 ? 3.668 -1.019 -20.011 1.00 87.75 215 ALA A CA 1
ATOM 1679 C C . ALA A 1 215 ? 2.774 -1.963 -20.835 1.00 87.75 215 ALA A C 1
ATOM 1681 O O . ALA A 1 215 ? 2.038 -1.480 -21.731 1.00 87.75 215 ALA A O 1
#

Sequence (215 aa):
MTTGEQQRRRSSSDNPASLSPAHRKLMNEHYGLSDQTIDRWGCFSVSQDDLTCNNFAPGVQAPGIALPILPPGAREAQNFLYRPDNPRKFTRDGKVRVAKYENAMGATNHIHVPRSVQARLFGPDGNQVRVLVVTEGPIKAEAAAQRGIDCVALLGVWNWRQKFGDESVPIEDLSKLPWPEFEAVEICFDSDAATNPQVLKAERALAQWFQEHGA

Foldseek 3Di:
DDDDPDPPPDDDPDDLAAADPVQVCCLCPVLVFDPVLCVQQSKHWDQPVNCVVLQADPPDHDTWMWRFAAFQPRPGGPFTWTAHPQFDWDDDPNDIDTCRIGGHPPDAWGKGFRPLLSCCPPNPVHHNAAEEEEEADVSVQSSCVVVVHNYIHGPDLLSCWDDDPPDIGGDPSVVSGPLQRHNYYHYDYDPVLVPDVVNVVSVVVVVVVSVVNRD

Radius of gyration: 18.44 Å; Cα contacts (8 Å, |Δi|>4): 349; chains: 1; bounding box: 50×56×47 Å

Secondary structure (DSSP, 8-state):
-------------S------HHHHHIIIIIT---HHHHHHHT-EEEPHHHHHHTTPPTT--SSEEEEEE--TT-SS--EEEEEESSPPEEEETTEEEE-SSB--TTPPP--B--HHHHHHHHSTT----SEEEEEESHHHHHHHHHTT--EEEESSTTTTEEEETTEEEE-GGGGGS-GGG-SEEEEE--GGGGG-HHHHHHHHHHHHHHHHTT-

Solvent-accessible surface area (backbone atoms only — not comparable to full-atom values): 12327 Å² total; per-residue (Å²): 141,79,89,74,86,72,80,76,76,79,79,92,79,79,72,83,67,51,53,47,72,68,57,44,48,44,42,33,74,75,62,63,38,50,71,68,56,45,62,71,63,54,42,21,47,36,47,61,64,55,40,58,78,56,44,39,54,93,87,72,59,57,53,27,39,35,42,54,30,22,38,71,84,50,92,58,64,82,53,47,46,34,31,39,75,71,48,54,73,47,76,56,96,92,38,83,42,70,45,61,60,47,64,33,64,87,63,78,58,53,43,25,38,36,67,73,40,41,48,33,52,68,29,97,88,40,69,69,57,45,53,43,36,40,30,54,34,57,71,55,15,44,44,36,38,76,73,71,39,48,24,27,10,27,80,38,80,63,35,61,36,39,77,59,90,95,46,73,43,75,33,72,54,63,77,70,51,70,41,62,66,31,81,40,68,43,82,55,63,62,76,75,35,82,82,32,72,70,43,52,51,30,52,53,55,51,50,51,52,38,50,78,57,48,63

Mean predicted aligned error: 6.34 Å